Protein AF-A0A3D4CL08-F1 (afdb_monomer)

Foldseek 3Di:
DWKFAQDLVPRDTFIDDDDPVCVVVRVVSPIGPDGDDFDKFWKFAQDPVLRFTAIDIDRPVCVVVRVVVPIGTDGDDPVPDRDPPQPKFWKFAQDPVPRDTFIDIDRPVCVVVRVVVPIGGDGPPPPPVPLVWFWKFAQDPVVRDTAIDTGRPVCVVVRVVVPIGTDGDDPPPDDDPDDDDDDDDDDDDDDDDDDDD

Radius of gyration: 43.44 Å; Cα contacts (8 Å, |Δi|>4): 278; chains: 1; bounding box: 86×38×117 Å

Sequence (197 aa):
MQICHKDPTTQQQSTIVIPTFRWQEHQAHGDTQGACPVKYIKICHKNAIKNTVETIMIPETQWPAHQAHGDYKGTCMSTVPQDIPEKQITICHTDRENGKKSTITINAKDWPAHQAHGDSKGACPRTQPNMQKITICHFDKSTGKYLTMTINATDWPAHQAHGDTKGACTTPDTPNDGNNDTGSAPPTQYRPECWEH

Solvent-accessible surface area (backbone atoms only — not comparable to full-atom values): 12284 Å² total; per-residue (Å²): 79,52,24,19,39,44,40,89,85,79,66,47,73,43,66,46,76,46,64,69,88,52,45,70,64,44,45,75,66,69,30,44,85,36,71,50,86,79,56,68,39,51,25,21,39,69,40,79,90,78,70,43,77,44,65,45,78,43,54,56,87,52,43,68,64,45,44,75,74,70,30,46,87,37,72,54,64,84,82,59,57,94,61,70,74,67,58,64,40,49,24,20,40,55,41,86,91,77,65,50,75,43,66,47,77,44,50,54,87,54,42,68,63,45,45,76,71,69,31,44,84,37,67,46,78,76,74,60,74,70,70,47,66,38,49,24,20,37,72,40,80,91,78,74,42,77,42,64,47,74,44,43,53,84,53,42,69,64,43,46,76,72,70,32,44,86,36,68,57,75,71,80,73,72,93,74,90,71,87,83,90,84,87,82,85,88,83,82,86,89,82,84,84,83,80,89,132

pLDDT: mean 79.99, std 19.24, range [30.8, 96.31]

Structure (mmCIF, N/CA/C/O backbone):
data_AF-A0A3D4CL08-F1
#
_entry.id   AF-A0A3D4CL08-F1
#
loop_
_atom_site.group_PDB
_atom_site.id
_atom_site.type_symbol
_atom_site.label_atom_id
_atom_site.label_alt_id
_atom_site.label_comp_id
_atom_site.label_asym_id
_atom_site.label_entity_id
_atom_site.label_seq_id
_atom_site.pdbx_PDB_ins_code
_atom_site.Cartn_x
_atom_site.Cartn_y
_atom_site.Cartn_z
_atom_site.occupancy
_atom_site.B_iso_or_equiv
_atom_site.auth_seq_id
_atom_site.auth_comp_id
_atom_site.auth_asym_id
_atom_site.auth_atom_id
_atom_site.pdbx_PDB_model_num
ATOM 1 N N . MET A 1 1 ? -32.330 7.305 35.375 1.00 93.38 1 MET A N 1
ATOM 2 C CA . MET A 1 1 ? -30.879 7.478 35.600 1.00 93.38 1 MET A CA 1
ATOM 3 C C . MET A 1 1 ? -30.103 6.505 34.730 1.00 93.38 1 MET A C 1
ATOM 5 O O . MET A 1 1 ? -30.653 5.466 34.383 1.00 93.38 1 MET A O 1
ATOM 9 N N . GLN A 1 2 ? -28.867 6.845 34.366 1.00 96.19 2 GLN A N 1
ATOM 10 C CA . GLN A 1 2 ? -27.954 5.906 33.711 1.00 96.19 2 GLN A CA 1
ATOM 11 C C . GLN A 1 2 ? -27.255 5.038 34.754 1.00 96.19 2 GLN A C 1
ATOM 13 O O . GLN A 1 2 ? -26.873 5.544 35.813 1.00 96.19 2 GLN A O 1
ATOM 18 N N . ILE A 1 3 ? -27.095 3.758 34.437 1.00 95.88 3 ILE A N 1
ATOM 19 C CA . ILE A 1 3 ? -26.345 2.795 35.244 1.00 95.88 3 ILE A CA 1
ATOM 20 C C . ILE A 1 3 ? -25.433 1.953 34.349 1.00 95.88 3 ILE A C 1
ATOM 22 O O . ILE A 1 3 ? -25.728 1.754 33.164 1.00 95.88 3 ILE A O 1
ATOM 26 N N . CYS A 1 4 ? -24.346 1.447 34.925 1.00 94.50 4 CYS A N 1
ATOM 27 C CA . CYS A 1 4 ? -23.546 0.405 34.321 1.00 94.50 4 CYS A CA 1
ATOM 28 C C . CYS A 1 4 ? -24.113 -0.926 34.780 1.00 94.50 4 CYS A C 1
ATOM 30 O O . CYS A 1 4 ? -23.898 -1.347 35.918 1.00 94.50 4 CYS A O 1
ATOM 32 N N . HIS A 1 5 ? -24.878 -1.542 33.892 1.00 93.38 5 HIS A N 1
ATOM 33 C CA . HIS A 1 5 ? -25.517 -2.812 34.145 1.00 93.38 5 HIS A CA 1
ATOM 34 C C . HIS A 1 5 ? -24.557 -3.953 33.848 1.00 93.38 5 HIS A C 1
ATOM 36 O O . HIS A 1 5 ? -23.957 -3.985 32.772 1.00 93.38 5 HIS A O 1
ATOM 42 N N . LYS A 1 6 ? -24.435 -4.893 34.783 1.00 90.88 6 LYS A N 1
ATOM 43 C CA . LYS A 1 6 ? -23.677 -6.125 34.616 1.00 90.88 6 LYS A CA 1
ATOM 44 C C . LYS A 1 6 ? -24.650 -7.282 34.418 1.00 90.88 6 LYS A C 1
ATOM 46 O O . LYS A 1 6 ? -25.361 -7.669 35.341 1.00 90.88 6 LYS A O 1
ATOM 51 N N . ASP A 1 7 ? -24.651 -7.862 33.225 1.00 87.25 7 ASP A N 1
ATOM 52 C CA . ASP A 1 7 ? -25.472 -9.033 32.929 1.00 87.25 7 ASP A CA 1
ATOM 53 C C . ASP A 1 7 ? -25.028 -10.205 33.831 1.00 87.25 7 ASP A C 1
ATOM 55 O O . ASP A 1 7 ? -23.856 -10.601 33.792 1.00 87.25 7 ASP A O 1
ATOM 59 N N . PRO A 1 8 ? -25.923 -10.780 34.655 1.00 85.75 8 PRO A N 1
ATOM 60 C CA . PRO A 1 8 ? -25.554 -11.827 35.605 1.00 85.75 8 PRO A CA 1
ATOM 61 C C . PRO A 1 8 ? -25.123 -13.133 34.920 1.00 85.75 8 PRO A C 1
ATOM 63 O O . PRO A 1 8 ? -24.362 -13.906 35.503 1.00 85.75 8 PRO A O 1
ATOM 66 N N . THR A 1 9 ? -25.555 -13.364 33.680 1.00 87.50 9 THR A N 1
ATOM 67 C CA . THR A 1 9 ? -25.262 -14.570 32.897 1.00 87.50 9 THR A CA 1
ATOM 68 C C . THR A 1 9 ? -23.965 -14.415 32.115 1.00 87.50 9 THR A C 1
ATOM 70 O O . THR A 1 9 ? -23.087 -15.272 32.185 1.00 87.50 9 THR A O 1
ATOM 73 N N . THR A 1 10 ? -23.825 -13.318 31.367 1.00 86.31 10 THR A N 1
ATOM 74 C CA . THR A 1 10 ? -22.679 -13.115 30.462 1.00 86.31 10 THR A CA 1
ATOM 75 C C . THR A 1 10 ? -21.516 -12.379 31.121 1.00 86.31 10 THR A C 1
ATOM 77 O O . THR A 1 10 ? -20.421 -12.338 30.560 1.00 86.31 10 THR A O 1
ATOM 80 N N . GLN A 1 11 ? -21.745 -11.786 32.298 1.00 85.44 11 GLN A N 1
ATOM 81 C CA . GLN A 1 11 ? -20.823 -10.887 33.000 1.00 85.44 11 GLN A CA 1
ATOM 82 C C . GLN A 1 11 ? -20.431 -9.642 32.182 1.00 85.44 11 GLN A C 1
ATOM 84 O O . GLN A 1 11 ? -19.554 -8.885 32.606 1.00 85.44 11 GLN A O 1
ATOM 89 N N . GLN A 1 12 ? -21.073 -9.406 31.031 1.00 85.81 12 GLN A N 1
ATOM 90 C CA . GLN A 1 12 ? -20.831 -8.231 30.206 1.00 85.81 12 GLN A CA 1
ATOM 91 C C . GLN A 1 12 ? -21.449 -6.994 30.843 1.00 85.81 12 GLN A C 1
ATOM 93 O O . GLN A 1 12 ? -22.493 -7.051 31.491 1.00 85.81 12 GLN A O 1
ATOM 98 N N . GLN A 1 13 ? -20.787 -5.863 30.634 1.00 89.19 13 GLN A N 1
ATOM 99 C CA . GLN A 1 13 ? -21.238 -4.573 31.121 1.00 89.19 13 GLN A CA 1
ATOM 100 C C . GLN A 1 13 ? -21.825 -3.748 29.979 1.00 89.19 13 GLN A C 1
ATOM 102 O O . GLN A 1 13 ? -21.237 -3.658 28.901 1.00 89.19 13 GLN A O 1
ATOM 107 N N . SER A 1 14 ? -22.972 -3.123 30.221 1.00 90.44 14 SER A N 1
ATOM 108 C CA . SER A 1 14 ? -23.621 -2.218 29.274 1.00 90.44 14 SER A CA 1
ATOM 109 C C . SER A 1 14 ? -24.220 -1.013 29.990 1.00 90.44 14 SER A C 1
ATOM 111 O O . SER A 1 14 ? -24.727 -1.107 31.106 1.00 90.44 14 SER A O 1
ATOM 113 N N . THR A 1 15 ? -24.150 0.153 29.352 1.00 94.12 15 THR A N 1
ATOM 114 C CA . THR A 1 15 ? -24.802 1.355 29.878 1.00 94.12 15 THR A CA 1
ATOM 115 C C . THR A 1 15 ? -26.278 1.315 29.510 1.00 94.12 15 THR A C 1
ATOM 117 O O . THR A 1 15 ? -26.611 1.355 28.326 1.00 94.12 15 THR A O 1
ATOM 120 N N . ILE A 1 16 ? -27.158 1.299 30.510 1.00 94.00 16 ILE A N 1
ATOM 121 C CA . ILE A 1 16 ? -28.613 1.344 30.310 1.00 94.00 16 ILE A CA 1
ATOM 122 C C . ILE A 1 16 ? -29.236 2.516 31.072 1.00 94.00 16 ILE A C 1
ATOM 124 O O . ILE A 1 16 ? -28.631 3.088 31.981 1.00 94.00 16 ILE A O 1
ATOM 128 N N . VAL A 1 17 ? -30.460 2.888 30.694 1.00 96.31 17 VAL A N 1
ATOM 129 C CA . VAL A 1 17 ? -31.260 3.892 31.403 1.00 96.31 17 VAL A CA 1
ATOM 130 C C . VAL A 1 17 ? -32.392 3.185 32.132 1.00 96.31 17 VAL A C 1
ATOM 132 O O . VAL A 1 17 ? -33.204 2.514 31.503 1.00 96.31 17 VAL A O 1
ATOM 135 N N . ILE A 1 18 ? -32.472 3.379 33.447 1.00 94.50 18 ILE A N 1
ATOM 136 C CA . ILE A 1 18 ? -33.550 2.838 34.282 1.00 94.50 18 ILE A CA 1
ATOM 137 C C . ILE A 1 18 ? -34.332 3.956 34.983 1.00 94.50 18 ILE A C 1
ATOM 139 O O . ILE A 1 18 ? -33.777 5.031 35.256 1.00 94.50 18 ILE A O 1
ATOM 143 N N . PRO A 1 19 ? -35.607 3.733 35.337 1.00 96.25 19 PRO A N 1
ATOM 144 C CA . PRO A 1 19 ? -36.303 4.575 36.304 1.00 96.25 19 PRO A CA 1
ATOM 145 C C . PRO A 1 19 ? -35.580 4.577 37.660 1.00 96.25 19 PRO A C 1
ATOM 147 O O . PRO A 1 19 ? -35.118 3.538 38.121 1.00 96.25 19 PRO A O 1
ATOM 150 N N . THR A 1 20 ? -35.510 5.728 38.333 1.00 94.00 20 THR A N 1
ATOM 151 C CA . THR A 1 20 ? -34.777 5.900 39.608 1.00 94.00 20 THR A CA 1
ATOM 152 C C . THR A 1 20 ? -35.204 4.902 40.690 1.00 94.00 20 THR A C 1
ATOM 154 O O . THR A 1 20 ? -34.353 4.389 41.407 1.00 94.00 20 THR A O 1
ATOM 157 N N . PHE A 1 21 ? -36.497 4.576 40.787 1.00 94.56 21 PHE A N 1
ATOM 158 C CA . PHE A 1 21 ? -37.012 3.653 41.808 1.00 94.56 21 PHE A CA 1
ATOM 159 C C . PHE A 1 21 ? -36.539 2.199 41.627 1.00 94.56 21 PHE A C 1
ATOM 161 O O . PHE A 1 21 ? -36.593 1.425 42.574 1.00 94.56 21 PHE A O 1
ATOM 168 N N . ARG A 1 22 ? -36.046 1.827 40.436 1.00 94.06 22 ARG A N 1
ATOM 169 C CA . ARG A 1 22 ? -35.476 0.498 40.156 1.00 94.06 22 ARG A CA 1
ATOM 170 C C . ARG A 1 22 ? -34.021 0.367 40.614 1.00 94.06 22 ARG A C 1
ATOM 172 O O . ARG A 1 22 ? -33.485 -0.733 40.601 1.00 94.06 22 ARG A O 1
ATOM 179 N N . TRP A 1 23 ? -33.370 1.461 41.024 1.00 93.19 23 TRP A N 1
ATOM 180 C CA . TRP A 1 23 ? -31.950 1.454 41.399 1.00 93.19 23 TRP A CA 1
ATOM 181 C C . TRP A 1 23 ? -31.624 0.405 42.464 1.00 93.19 23 TRP A C 1
ATOM 183 O O . TRP A 1 23 ? -30.624 -0.290 42.343 1.00 93.19 23 TRP A O 1
ATOM 193 N N . GLN A 1 24 ? -32.480 0.255 43.474 1.00 93.00 24 GLN A N 1
ATOM 194 C CA . GLN A 1 24 ? -32.212 -0.642 44.595 1.00 93.00 24 GLN A CA 1
ATOM 195 C C . GLN A 1 24 ? -32.193 -2.124 44.182 1.00 93.00 24 GLN A C 1
ATOM 197 O O . GLN A 1 24 ? -31.396 -2.888 44.719 1.00 93.00 24 GLN A O 1
ATOM 202 N N . GLU A 1 25 ? -33.002 -2.509 43.186 1.00 90.31 25 GLU A N 1
ATOM 203 C CA . GLU A 1 25 ? -32.970 -3.849 42.582 1.00 90.31 25 GLU A CA 1
ATOM 204 C C . GLU A 1 25 ? -31.654 -4.052 41.816 1.00 90.31 25 GLU A C 1
ATOM 206 O O . GLU A 1 25 ? -30.930 -5.012 42.052 1.00 90.31 25 GLU A O 1
ATOM 211 N N . HIS A 1 26 ? -31.289 -3.100 40.957 1.00 90.31 26 HIS A N 1
ATOM 212 C CA . HIS A 1 26 ? -30.078 -3.168 40.133 1.00 90.31 26 HIS A CA 1
ATOM 213 C C . HIS A 1 26 ? -28.777 -3.152 40.958 1.00 90.31 26 HIS A C 1
ATOM 215 O O . HIS A 1 26 ? -27.863 -3.940 40.710 1.00 90.31 26 HIS A O 1
ATOM 221 N N . GLN A 1 27 ? -28.705 -2.312 41.994 1.00 91.31 27 GLN A N 1
ATOM 222 C CA . GLN A 1 27 ? -27.556 -2.229 42.897 1.00 91.31 27 GLN A CA 1
ATOM 223 C C . GLN A 1 27 ? -27.283 -3.566 43.598 1.00 91.31 27 GLN A C 1
ATOM 225 O O . GLN A 1 27 ? -26.124 -3.949 43.766 1.00 91.31 27 GLN A O 1
ATOM 230 N N . ALA A 1 28 ? -28.337 -4.296 43.981 1.00 85.75 28 ALA A N 1
ATOM 231 C CA . ALA A 1 28 ? -28.215 -5.592 44.645 1.00 85.75 28 ALA A CA 1
ATOM 232 C C . ALA A 1 28 ? -27.560 -6.665 43.753 1.00 85.75 28 ALA A C 1
ATOM 234 O O . ALA A 1 28 ? -26.986 -7.623 44.270 1.00 85.75 28 ALA A O 1
ATOM 235 N N . HIS A 1 29 ? -27.594 -6.487 42.429 1.00 81.00 29 HIS A N 1
ATOM 236 C CA . HIS A 1 29 ? -26.987 -7.390 41.448 1.00 81.00 29 HIS A CA 1
ATOM 237 C C . HIS A 1 29 ? -25.609 -6.924 40.946 1.00 81.00 29 HIS A C 1
ATOM 239 O O . HIS A 1 29 ? -25.031 -7.550 40.058 1.00 81.00 29 HIS A O 1
ATOM 245 N N . GLY A 1 30 ? -25.039 -5.883 41.565 1.00 84.94 30 GLY A N 1
ATOM 246 C CA . GLY A 1 30 ? -23.689 -5.403 41.265 1.00 84.94 30 GLY A CA 1
ATOM 247 C C . GLY A 1 30 ? -23.614 -4.331 40.178 1.00 84.94 30 GLY A C 1
ATOM 248 O O . GLY A 1 30 ? -22.518 -4.066 39.679 1.00 84.94 30 GLY A O 1
ATOM 249 N N . ASP A 1 31 ? -24.742 -3.704 39.830 1.00 94.69 31 ASP A N 1
ATOM 250 C CA . ASP A 1 31 ? -24.768 -2.546 38.935 1.00 94.69 31 ASP A CA 1
ATOM 251 C C . ASP A 1 31 ? -24.235 -1.293 39.648 1.00 94.69 31 ASP A C 1
ATOM 253 O O . ASP A 1 31 ? -24.391 -1.122 40.861 1.00 94.69 31 ASP A O 1
ATOM 257 N N . THR A 1 32 ? -23.620 -0.378 38.896 1.00 94.25 32 THR A N 1
ATOM 258 C CA . THR A 1 32 ? -23.108 0.897 39.428 1.00 94.25 32 THR A CA 1
ATOM 259 C C . THR A 1 32 ? -23.843 2.091 38.826 1.00 94.25 32 THR A C 1
ATOM 261 O O . THR A 1 32 ? -24.340 2.032 37.701 1.00 94.25 32 THR A O 1
ATOM 264 N N . GLN A 1 33 ? -23.945 3.197 39.569 1.00 94.44 33 GLN A N 1
ATOM 265 C CA . GLN A 1 33 ? -24.531 4.428 39.030 1.00 94.44 33 GLN A CA 1
ATOM 266 C C . GLN A 1 33 ? -23.598 5.062 37.991 1.00 94.44 33 GLN A C 1
ATOM 268 O O . GLN A 1 33 ? -22.386 5.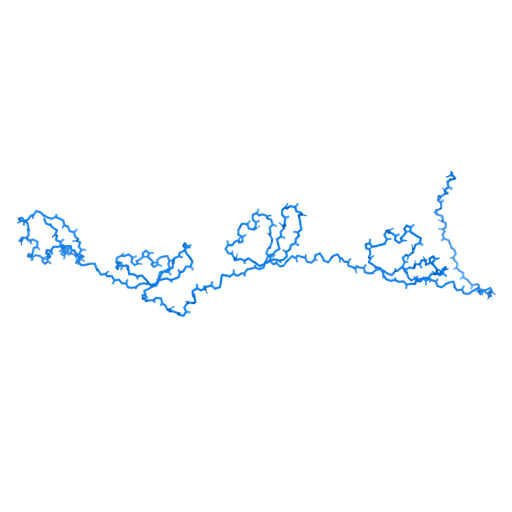120 38.194 1.00 94.44 33 GLN A O 1
ATOM 273 N N . GLY A 1 34 ? -24.175 5.599 36.913 1.00 93.06 34 GLY A N 1
ATOM 274 C CA . GLY A 1 34 ? -23.438 6.238 35.819 1.00 93.06 34 GLY A CA 1
ATOM 275 C C . GLY A 1 34 ? -23.195 5.312 34.626 1.00 93.06 34 GLY A C 1
ATOM 276 O O . GLY A 1 34 ? -23.671 4.189 34.593 1.00 93.06 34 GLY A O 1
ATOM 277 N N . ALA A 1 35 ? -22.496 5.796 33.600 1.00 92.69 35 ALA A N 1
ATOM 278 C CA . ALA A 1 35 ? -22.158 4.982 32.431 1.00 92.69 35 ALA A CA 1
ATOM 279 C C . ALA A 1 35 ? -21.064 3.950 32.753 1.00 92.69 35 ALA A C 1
ATOM 281 O O . ALA A 1 35 ? -20.239 4.166 33.642 1.00 92.69 35 ALA A O 1
ATOM 282 N N . CYS A 1 36 ? -21.016 2.852 31.997 1.00 91.69 36 CYS A N 1
ATOM 283 C CA . CYS A 1 36 ? -19.936 1.884 32.138 1.00 91.69 36 CYS A CA 1
ATOM 284 C C . CYS A 1 36 ? -18.566 2.493 31.815 1.00 91.69 36 CYS A C 1
ATOM 286 O O . CYS A 1 36 ? -18.444 3.236 30.834 1.00 91.69 36 CYS A O 1
ATOM 288 N N . PRO A 1 37 ? -17.517 2.150 32.587 1.00 89.75 37 PRO A N 1
ATOM 289 C CA . PRO A 1 37 ? -16.157 2.553 32.267 1.00 89.75 37 PRO A CA 1
ATOM 290 C C . PRO A 1 37 ? -15.755 2.027 30.887 1.00 89.75 37 PRO A C 1
ATOM 292 O O . PRO A 1 37 ? -15.791 0.825 30.631 1.00 89.75 37 PRO A O 1
ATOM 295 N N . VAL A 1 38 ? -15.339 2.922 29.992 1.00 89.38 38 VAL A N 1
ATOM 296 C CA . VAL A 1 38 ? -14.772 2.520 28.701 1.00 89.38 38 VAL A CA 1
ATOM 297 C C . VAL A 1 38 ? -13.288 2.254 28.899 1.00 89.38 38 VAL A C 1
ATOM 299 O O . VAL A 1 38 ? -12.523 3.160 29.232 1.00 89.38 38 VAL A O 1
ATOM 302 N N . LYS A 1 39 ? -12.863 1.009 28.678 1.00 89.31 39 LYS A N 1
ATOM 303 C CA . LYS A 1 39 ? -11.441 0.674 28.637 1.00 89.31 39 LYS A CA 1
ATOM 304 C C . LYS A 1 39 ? -10.872 1.077 27.283 1.00 89.31 39 LYS A C 1
ATOM 306 O O . LYS A 1 39 ? -11.301 0.568 26.249 1.00 89.31 39 LYS A O 1
ATOM 311 N N . TYR A 1 40 ? -9.899 1.980 27.303 1.00 94.31 40 TYR A N 1
ATOM 312 C CA . TYR A 1 40 ? -9.167 2.381 26.110 1.00 94.31 40 TYR A CA 1
ATOM 313 C C . TYR A 1 40 ? -7.850 1.619 25.998 1.00 94.31 40 TYR A C 1
ATOM 315 O O . TYR A 1 40 ? -7.171 1.377 26.997 1.00 94.31 40 TYR A O 1
ATOM 323 N N . ILE A 1 41 ? -7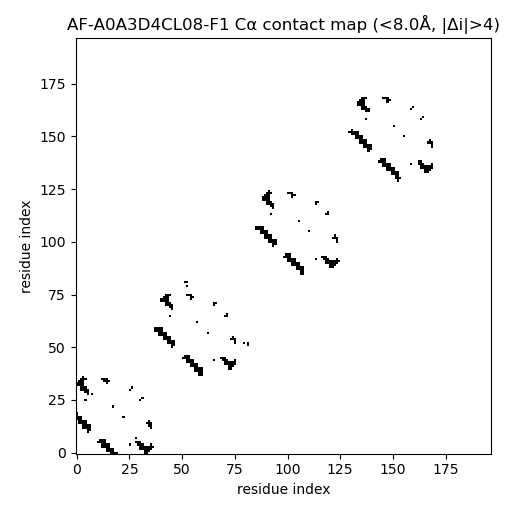.472 1.286 24.769 1.00 95.25 41 ILE A N 1
ATOM 324 C CA . ILE A 1 41 ? -6.177 0.691 24.441 1.00 95.25 41 ILE A CA 1
ATOM 325 C C . ILE A 1 41 ? -5.432 1.580 23.448 1.00 95.25 41 ILE A C 1
ATOM 327 O O . ILE A 1 41 ? -6.046 2.239 22.608 1.00 95.25 41 ILE A O 1
ATOM 331 N N . LYS A 1 42 ? -4.098 1.569 23.534 1.00 96.00 42 LYS A N 1
ATOM 332 C CA . LYS A 1 42 ? -3.237 2.138 22.493 1.00 96.00 42 LYS A CA 1
ATOM 333 C C . LYS A 1 42 ? -3.154 1.159 21.334 1.00 96.00 42 LYS A C 1
ATOM 335 O O . LYS A 1 42 ? -2.903 -0.029 21.556 1.00 96.00 42 LYS A O 1
ATOM 340 N N . ILE A 1 43 ? -3.322 1.670 20.125 1.00 95.06 43 ILE A N 1
ATOM 341 C CA . ILE A 1 43 ? -3.044 0.937 18.895 1.00 95.06 43 ILE A CA 1
ATOM 342 C C . ILE A 1 43 ? -2.155 1.780 17.988 1.00 95.06 43 ILE A C 1
ATOM 344 O O . ILE A 1 43 ? -2.162 3.012 18.064 1.00 95.06 43 ILE A O 1
ATOM 348 N N . CYS A 1 44 ? -1.421 1.111 17.108 1.00 92.56 44 CYS A N 1
ATOM 349 C CA . CYS A 1 44 ? -0.836 1.754 15.954 1.00 92.56 44 CYS A CA 1
ATOM 350 C C . CYS A 1 44 ? -1.776 1.578 14.768 1.00 92.56 44 CYS A C 1
ATOM 352 O O . CYS A 1 44 ? -2.009 0.457 14.306 1.00 92.56 44 CYS A O 1
ATOM 354 N N . HIS A 1 45 ? -2.320 2.702 14.322 1.00 91.88 45 HIS A N 1
ATOM 355 C CA . HIS A 1 45 ? -3.329 2.794 13.287 1.00 91.88 45 HIS A CA 1
ATOM 356 C C . HIS A 1 45 ? -2.707 3.160 11.942 1.00 91.88 45 HIS A C 1
ATOM 358 O O . HIS A 1 45 ? -1.906 4.093 11.861 1.00 91.88 45 HIS A O 1
ATOM 364 N N . LYS A 1 46 ? -3.089 2.443 10.882 1.00 86.62 46 LYS A N 1
ATOM 365 C CA . LYS A 1 46 ? -2.732 2.771 9.497 1.00 86.62 46 LYS A CA 1
ATOM 366 C C . LYS A 1 46 ? -3.799 3.671 8.887 1.00 86.62 46 LYS A C 1
ATOM 368 O O . LYS A 1 46 ? -4.876 3.218 8.503 1.00 86.62 46 LYS A O 1
ATOM 373 N N . ASN A 1 47 ? -3.471 4.946 8.728 1.00 82.25 47 ASN A N 1
ATOM 374 C CA . ASN A 1 47 ? -4.342 5.907 8.076 1.00 82.25 47 ASN A CA 1
ATOM 375 C C . ASN A 1 47 ? -4.208 5.786 6.551 1.00 82.25 47 ASN A C 1
ATOM 377 O O . ASN A 1 47 ? -3.285 6.338 5.953 1.00 82.25 47 ASN A O 1
ATOM 381 N N . ALA A 1 48 ? -5.137 5.072 5.914 1.00 77.19 48 ALA A N 1
ATOM 382 C CA . ALA A 1 48 ? -5.116 4.843 4.467 1.00 77.19 48 ALA A CA 1
ATOM 383 C C . ALA A 1 48 ? -5.297 6.125 3.632 1.00 77.19 48 ALA A C 1
ATOM 385 O O . ALA A 1 48 ? -4.836 6.182 2.497 1.00 77.19 48 ALA A O 1
ATOM 386 N N . ILE A 1 49 ? -5.942 7.158 4.186 1.00 76.50 49 ILE A N 1
ATOM 387 C CA . ILE A 1 49 ? -6.179 8.429 3.484 1.00 76.50 49 ILE A CA 1
ATOM 388 C C . ILE A 1 49 ? -4.889 9.248 3.431 1.00 76.50 49 ILE A C 1
ATOM 390 O O . ILE A 1 49 ? -4.540 9.800 2.392 1.00 76.50 49 ILE A O 1
ATOM 394 N N . LYS A 1 50 ? -4.181 9.329 4.561 1.00 72.25 50 LYS A N 1
ATOM 395 C CA . LYS A 1 50 ? -2.942 10.107 4.689 1.00 72.25 50 LYS A CA 1
ATOM 396 C C . LYS A 1 50 ? -1.685 9.306 4.351 1.00 72.25 50 LYS A C 1
ATOM 398 O O . LYS A 1 50 ? -0.619 9.895 4.242 1.00 72.25 50 LYS A O 1
ATOM 403 N N . ASN A 1 51 ? -1.809 7.987 4.199 1.00 70.69 51 ASN A N 1
ATOM 404 C CA . ASN A 1 51 ? -0.694 7.050 4.064 1.00 70.69 51 ASN A CA 1
ATOM 405 C C . ASN A 1 51 ? 0.311 7.141 5.233 1.00 70.69 51 ASN A C 1
ATOM 407 O O . ASN A 1 51 ? 1.521 7.049 5.045 1.00 70.69 51 ASN A O 1
ATOM 411 N N . THR A 1 52 ? -0.190 7.337 6.455 1.00 76.81 52 THR A N 1
ATOM 412 C CA . THR A 1 52 ? 0.629 7.474 7.671 1.00 76.81 52 THR A CA 1
ATOM 413 C C . THR A 1 52 ? 0.294 6.402 8.696 1.00 76.81 52 THR A C 1
ATOM 415 O O . THR A 1 52 ? -0.810 5.857 8.705 1.00 76.81 52 THR A O 1
ATOM 418 N N . VAL A 1 53 ? 1.226 6.136 9.611 1.00 83.56 53 VAL A N 1
ATOM 419 C CA . VAL A 1 53 ? 0.956 5.369 10.831 1.00 83.56 53 VAL A CA 1
ATOM 420 C C . VAL A 1 53 ? 0.924 6.298 12.035 1.00 83.56 53 VAL A C 1
ATOM 422 O O . VAL A 1 53 ? 1.803 7.142 12.196 1.00 83.56 53 VAL A O 1
ATOM 425 N N . GLU A 1 54 ? -0.094 6.163 12.876 1.00 89.06 54 GLU A N 1
ATOM 426 C CA . GLU A 1 54 ? -0.288 7.019 14.045 1.00 89.06 54 GLU A CA 1
ATOM 427 C C . GLU A 1 54 ? -0.693 6.211 15.276 1.00 89.06 54 GLU A C 1
ATOM 429 O O . GLU A 1 54 ? -1.440 5.237 15.198 1.00 89.06 54 GLU A O 1
ATOM 434 N N . THR A 1 55 ? -0.169 6.602 16.439 1.00 92.94 55 THR A N 1
ATOM 435 C CA . THR A 1 55 ? -0.600 6.004 17.705 1.00 92.94 55 THR A CA 1
ATOM 436 C C . THR A 1 55 ? -1.893 6.671 18.134 1.00 92.94 55 THR A C 1
ATOM 438 O O . THR A 1 55 ? -1.887 7.865 18.429 1.00 92.94 55 THR A O 1
ATOM 441 N N . ILE A 1 56 ? -2.973 5.901 18.224 1.00 93.69 56 ILE A N 1
ATOM 442 C CA . ILE A 1 56 ? -4.278 6.394 18.676 1.00 93.69 56 ILE A CA 1
ATOM 443 C C . ILE A 1 56 ? -4.791 5.585 19.865 1.00 93.69 56 ILE A C 1
ATOM 445 O O . ILE A 1 56 ? -4.316 4.485 20.158 1.00 93.69 56 ILE A O 1
ATOM 449 N N . MET A 1 57 ? -5.771 6.159 20.560 1.00 96.25 57 MET A N 1
ATOM 450 C CA . MET A 1 57 ? -6.524 5.497 21.619 1.00 96.25 57 MET A CA 1
ATOM 451 C C . MET A 1 57 ? -7.901 5.128 21.087 1.00 96.25 57 MET A C 1
ATOM 453 O O . MET A 1 57 ? -8.625 6.001 20.613 1.00 96.25 57 MET A O 1
ATOM 457 N N . ILE A 1 58 ? -8.273 3.858 21.212 1.00 95.50 58 ILE A N 1
ATOM 458 C CA . ILE A 1 58 ? -9.610 3.375 20.852 1.00 95.50 58 ILE A CA 1
ATOM 459 C C . ILE A 1 58 ? -10.252 2.662 22.043 1.00 95.50 58 ILE A C 1
ATOM 461 O O . ILE A 1 58 ? -9.527 2.092 22.868 1.00 95.50 58 ILE A O 1
ATOM 465 N N . PRO A 1 59 ? -11.591 2.648 22.152 1.00 94.50 59 PRO A N 1
ATOM 466 C CA . PRO A 1 59 ? -12.284 1.689 23.000 1.00 94.50 59 PRO A CA 1
ATOM 467 C C . PRO A 1 59 ? -11.841 0.264 22.648 1.00 94.50 59 PRO A C 1
ATOM 469 O O . PRO A 1 59 ? -11.795 -0.102 21.475 1.00 94.50 59 PRO A O 1
ATOM 472 N N . GLU A 1 60 ? -11.541 -0.567 23.646 1.00 92.12 60 GLU A N 1
ATOM 473 C CA . GLU A 1 60 ? -11.087 -1.949 23.421 1.00 92.12 60 GLU A CA 1
ATOM 474 C C . GLU A 1 60 ? -12.104 -2.772 22.613 1.00 92.12 60 GLU A C 1
ATOM 476 O O . GLU A 1 60 ? -11.723 -3.646 21.839 1.00 92.12 60 GLU A O 1
ATOM 481 N N . THR A 1 61 ? -13.390 -2.433 22.715 1.00 89.19 61 THR A N 1
ATOM 482 C CA . THR A 1 61 ? -14.478 -3.030 21.928 1.00 89.19 61 THR A CA 1
ATOM 483 C C . THR A 1 61 ? -14.349 -2.796 20.420 1.00 89.19 61 THR A C 1
ATOM 485 O O . THR A 1 61 ? -14.877 -3.582 19.642 1.00 89.19 61 THR A O 1
ATOM 488 N N . GLN A 1 62 ? -13.627 -1.758 19.987 1.00 94.12 62 GLN A N 1
ATOM 489 C CA . GLN A 1 62 ? -13.384 -1.460 18.571 1.00 94.12 62 GLN A CA 1
ATOM 490 C C . GLN A 1 62 ? -12.156 -2.193 18.010 1.00 94.12 62 GLN A C 1
ATOM 492 O O . GLN A 1 62 ? -11.949 -2.203 16.796 1.00 94.12 62 GLN A O 1
ATOM 497 N N . TRP A 1 63 ? -11.353 -2.845 18.862 1.00 93.62 63 TRP A N 1
ATOM 498 C CA . TRP A 1 63 ? -10.135 -3.543 18.443 1.00 93.62 63 TRP A CA 1
ATOM 499 C C . TRP A 1 63 ? -10.342 -4.538 17.288 1.00 93.62 63 TRP A C 1
ATOM 501 O O . TRP A 1 63 ? -9.546 -4.487 16.353 1.00 93.62 63 TRP A O 1
ATOM 511 N N . PRO A 1 64 ? -11.376 -5.405 17.274 1.00 93.06 64 PRO A N 1
ATOM 512 C CA . PRO A 1 64 ? -11.531 -6.386 16.198 1.00 93.06 64 PRO A CA 1
ATOM 513 C C . PRO A 1 64 ? -11.659 -5.754 14.804 1.00 93.06 64 PRO A C 1
ATOM 515 O O . PRO A 1 64 ? -11.093 -6.271 13.844 1.00 93.06 64 PRO A O 1
ATOM 518 N N . ALA A 1 65 ? -12.347 -4.612 14.692 1.00 92.62 65 ALA A N 1
ATOM 519 C CA . ALA A 1 65 ? -12.484 -3.888 13.428 1.00 92.62 65 ALA A CA 1
ATOM 520 C C . ALA A 1 65 ? -11.148 -3.274 12.982 1.00 92.62 65 ALA A C 1
ATOM 522 O O . ALA A 1 65 ? -10.732 -3.446 11.838 1.00 92.62 65 ALA A O 1
ATOM 523 N N . HIS A 1 66 ? -10.436 -2.622 13.903 1.00 91.88 66 HIS A N 1
ATOM 524 C CA . HIS A 1 66 ? -9.109 -2.064 13.634 1.00 91.88 66 HIS A CA 1
ATOM 525 C C . HIS A 1 66 ? -8.092 -3.152 13.243 1.00 91.88 66 HIS A C 1
ATOM 527 O O . HIS A 1 66 ? -7.344 -2.999 12.277 1.00 91.88 66 HIS A O 1
ATOM 533 N N . GLN A 1 67 ? -8.116 -4.298 13.928 1.00 90.69 67 GLN A N 1
ATOM 534 C CA . GLN A 1 67 ? -7.287 -5.457 13.601 1.00 90.69 67 GLN A CA 1
ATOM 535 C C . GLN A 1 67 ? -7.555 -5.977 12.183 1.00 90.69 67 GLN A C 1
ATOM 537 O O . GLN A 1 67 ? -6.609 -6.277 11.456 1.00 90.69 67 GLN A O 1
ATOM 542 N N . ALA A 1 68 ? -8.824 -6.063 11.773 1.00 85.44 68 ALA A N 1
ATOM 543 C CA . ALA A 1 68 ? -9.203 -6.503 10.430 1.00 85.44 68 ALA A CA 1
ATOM 544 C C . ALA A 1 68 ? -8.686 -5.561 9.327 1.00 85.44 68 ALA A C 1
ATOM 546 O O . ALA A 1 68 ? -8.439 -6.002 8.207 1.00 85.44 68 ALA A O 1
ATOM 547 N N . HIS A 1 69 ? -8.467 -4.283 9.650 1.00 80.00 69 HIS A N 1
ATOM 548 C CA . HIS A 1 69 ? -7.870 -3.290 8.751 1.00 80.00 69 HIS A CA 1
ATOM 549 C C . HIS A 1 69 ? -6.335 -3.214 8.848 1.00 80.00 69 HIS A C 1
ATOM 551 O O . HIS A 1 69 ? -5.703 -2.395 8.180 1.00 80.00 69 HIS A O 1
ATOM 557 N N . GLY A 1 70 ? -5.710 -4.108 9.621 1.00 79.56 70 GLY A N 1
ATOM 558 C CA . GLY A 1 70 ? -4.258 -4.257 9.681 1.00 79.56 70 GLY A CA 1
ATOM 559 C C . GLY A 1 70 ? -3.553 -3.352 10.693 1.00 79.56 70 GLY A C 1
ATOM 560 O O . GLY A 1 70 ? -2.335 -3.164 10.561 1.00 79.56 70 GLY A O 1
ATOM 561 N N . ASP A 1 71 ? -4.283 -2.825 11.678 1.00 91.44 71 ASP A N 1
ATOM 562 C CA . ASP A 1 71 ? -3.728 -2.137 12.849 1.00 91.44 71 ASP A CA 1
ATOM 563 C C . ASP A 1 71 ? -3.123 -3.147 13.842 1.00 91.44 71 ASP A C 1
ATOM 565 O O . ASP A 1 71 ? -3.443 -4.339 13.821 1.00 91.44 71 ASP A O 1
ATOM 569 N N . TYR A 1 72 ? -2.249 -2.687 14.741 1.00 90.75 72 TYR A N 1
ATOM 570 C CA . TYR A 1 72 ? -1.652 -3.530 15.786 1.00 90.75 72 TYR A CA 1
ATOM 571 C C . TYR A 1 72 ? -1.810 -2.929 17.185 1.00 90.75 72 TYR A C 1
ATOM 573 O O . TYR A 1 72 ? -1.842 -1.711 17.351 1.00 90.75 72 TYR A O 1
ATOM 581 N N . LYS A 1 73 ? -1.903 -3.786 18.213 1.00 92.38 73 LYS A N 1
ATOM 582 C CA . LYS A 1 73 ? -1.955 -3.341 19.616 1.00 92.38 73 LYS A CA 1
ATOM 583 C C . LYS A 1 73 ? -0.617 -2.735 20.041 1.00 92.38 73 LYS A C 1
ATOM 585 O O . LYS A 1 73 ? 0.433 -3.307 19.763 1.00 92.38 73 LYS A O 1
ATOM 590 N N . GLY A 1 74 ? -0.672 -1.640 20.794 1.00 91.00 74 GLY A N 1
ATOM 591 C CA . GLY A 1 74 ? 0.500 -0.928 21.304 1.00 91.00 74 GLY A CA 1
ATOM 592 C C . GLY A 1 74 ? 0.733 0.412 20.613 1.00 91.00 74 GLY A C 1
ATOM 593 O O . GLY A 1 74 ? -0.074 0.872 19.817 1.00 91.00 74 GLY A O 1
ATOM 594 N N . THR A 1 75 ? 1.828 1.078 20.963 1.00 90.44 75 THR A N 1
ATOM 595 C CA . THR A 1 75 ? 2.257 2.315 20.300 1.00 90.44 75 THR A CA 1
ATOM 596 C C . THR A 1 75 ? 2.883 2.004 18.949 1.00 90.44 75 THR A C 1
ATOM 598 O O . THR A 1 75 ? 3.507 0.955 18.787 1.00 90.44 75 THR A O 1
ATOM 601 N N . CYS A 1 76 ? 2.799 2.936 18.003 1.00 87.06 76 CYS A N 1
ATOM 602 C CA . CYS A 1 76 ? 3.628 2.849 16.813 1.00 87.06 76 CYS A CA 1
ATOM 603 C C . CYS A 1 76 ? 5.104 2.870 17.209 1.00 87.06 76 CYS A C 1
ATOM 605 O O . CYS A 1 76 ? 5.530 3.714 17.998 1.00 87.06 76 CYS A O 1
ATOM 607 N N . MET A 1 77 ? 5.890 1.948 16.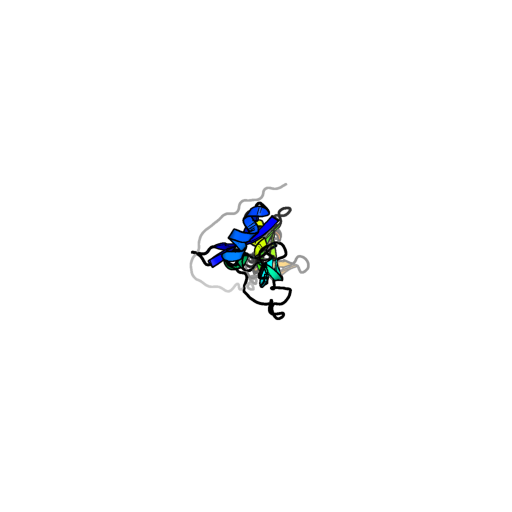659 1.00 80.50 77 MET A N 1
ATOM 608 C CA . MET A 1 77 ? 7.343 2.034 16.7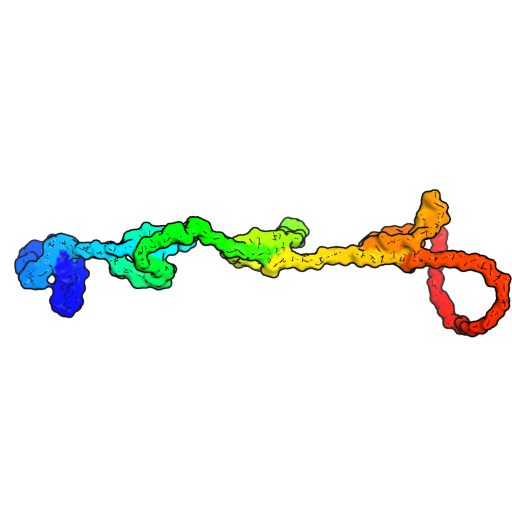54 1.00 80.50 77 MET A CA 1
ATOM 609 C C . MET A 1 77 ? 7.790 3.257 15.939 1.00 80.50 77 MET A C 1
ATOM 611 O O . MET A 1 77 ? 7.582 3.286 14.727 1.00 80.50 77 MET A O 1
ATOM 615 N N . SER A 1 78 ? 8.415 4.258 16.570 1.00 60.91 78 SER A N 1
ATOM 616 C CA . SER A 1 78 ? 8.978 5.442 15.882 1.00 60.91 78 SER A CA 1
ATOM 617 C C . SER A 1 78 ? 10.081 5.115 14.863 1.00 60.91 78 SER A C 1
ATOM 619 O O . SER A 1 78 ? 10.604 6.015 14.218 1.00 60.91 78 SER A O 1
ATOM 621 N N . THR A 1 79 ? 10.442 3.841 14.700 1.00 53.47 79 THR A N 1
ATOM 622 C CA . THR A 1 79 ? 11.333 3.349 13.643 1.00 53.47 79 THR A CA 1
ATOM 623 C C . THR A 1 79 ? 10.612 2.972 12.352 1.00 53.47 79 THR A C 1
ATOM 625 O O . THR A 1 79 ? 11.274 2.537 11.414 1.00 53.47 79 THR A O 1
ATOM 628 N N . VAL A 1 80 ? 9.291 3.156 12.252 1.00 47.03 80 VAL A N 1
ATOM 629 C CA . VAL A 1 80 ? 8.648 3.255 10.937 1.00 47.03 80 VAL A CA 1
ATOM 630 C C . VAL A 1 80 ? 8.904 4.683 10.457 1.00 47.03 80 VAL A C 1
ATOM 632 O O . VAL A 1 80 ? 8.359 5.609 11.063 1.00 47.03 80 VAL A O 1
ATOM 635 N N . PRO A 1 81 ? 9.762 4.904 9.445 1.00 44.94 81 PRO A N 1
ATOM 636 C CA . PRO A 1 81 ? 9.996 6.247 8.950 1.00 44.94 81 PRO A CA 1
ATOM 637 C C . PRO A 1 81 ? 8.651 6.837 8.522 1.00 44.94 81 PRO A C 1
ATOM 639 O O . PRO A 1 81 ? 7.821 6.151 7.925 1.00 44.94 81 PRO A O 1
ATOM 642 N N . GLN A 1 82 ? 8.439 8.114 8.836 1.00 49.78 82 GLN A N 1
ATOM 643 C CA . GLN A 1 82 ? 7.287 8.885 8.363 1.00 49.78 82 GLN A CA 1
ATOM 644 C C . GLN A 1 82 ? 7.196 8.989 6.831 1.00 49.78 82 GLN A C 1
ATOM 646 O O . GLN A 1 82 ? 6.190 9.472 6.330 1.00 49.78 82 GLN A O 1
ATOM 651 N N . ASP A 1 83 ? 8.190 8.471 6.115 1.00 48.16 83 ASP A N 1
ATOM 652 C CA . ASP A 1 83 ? 8.107 8.045 4.729 1.00 48.16 83 ASP A CA 1
ATOM 653 C C . ASP A 1 83 ? 8.230 6.519 4.702 1.00 48.16 83 ASP A C 1
ATOM 655 O O . ASP A 1 83 ? 9.338 5.983 4.764 1.00 48.16 83 ASP A O 1
ATOM 659 N N . ILE A 1 84 ? 7.130 5.776 4.551 1.00 51.94 84 ILE A N 1
ATOM 660 C CA . ILE A 1 84 ? 7.285 4.512 3.823 1.00 51.94 84 ILE A CA 1
ATOM 661 C C . ILE A 1 84 ? 7.734 4.983 2.440 1.00 51.94 84 ILE A C 1
ATOM 663 O O . ILE A 1 84 ? 6.924 5.660 1.805 1.00 51.94 84 ILE A O 1
ATOM 667 N N . PRO A 1 85 ? 8.977 4.721 1.983 1.00 50.62 85 PRO A N 1
ATOM 668 C CA . PRO A 1 85 ? 9.367 5.108 0.638 1.00 50.62 85 PRO A CA 1
ATOM 669 C C . PRO A 1 85 ? 8.318 4.504 -0.283 1.00 50.62 85 PRO A C 1
ATOM 671 O O . PRO A 1 85 ? 8.18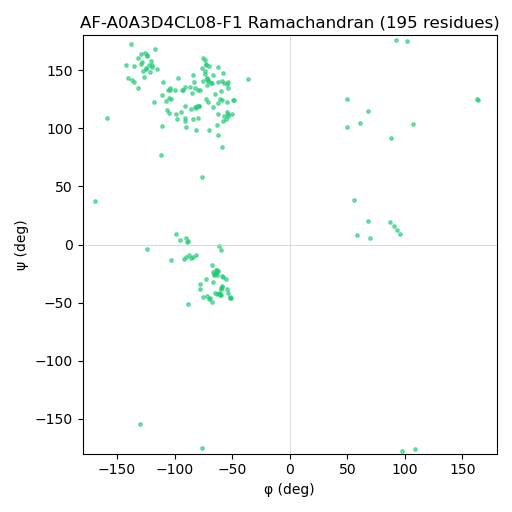1 3.276 -0.343 1.00 50.62 85 PRO A O 1
ATOM 674 N N . GLU A 1 86 ? 7.488 5.361 -0.887 1.00 66.12 86 GLU A N 1
ATOM 675 C CA . GLU A 1 86 ? 6.418 4.890 -1.748 1.00 66.12 86 GLU A CA 1
ATOM 676 C C . GLU A 1 86 ? 7.097 4.004 -2.774 1.00 66.12 86 GLU A C 1
ATOM 678 O O . GLU A 1 86 ? 8.079 4.417 -3.393 1.00 66.12 86 GLU A O 1
ATOM 683 N N . LYS A 1 87 ? 6.671 2.738 -2.864 1.00 81.06 87 LYS A N 1
ATOM 684 C CA . LYS A 1 87 ? 7.323 1.786 -3.757 1.00 81.06 87 LYS A CA 1
ATOM 685 C C . LYS A 1 87 ? 7.297 2.404 -5.143 1.00 81.06 87 LYS A C 1
ATOM 687 O O . LYS A 1 87 ? 6.234 2.489 -5.745 1.00 81.06 87 LYS A O 1
ATOM 692 N N . GLN A 1 88 ? 8.441 2.852 -5.628 1.00 88.38 88 GLN A N 1
ATOM 693 C CA . GLN A 1 88 ? 8.529 3.443 -6.943 1.00 88.38 88 GLN A CA 1
ATOM 694 C C . GLN A 1 88 ? 8.689 2.338 -7.978 1.00 88.38 88 GLN A C 1
ATOM 696 O O . GLN A 1 88 ? 9.292 1.291 -7.722 1.00 88.38 88 GLN A O 1
ATOM 701 N N . ILE A 1 89 ? 8.110 2.558 -9.149 1.00 92.62 89 ILE A N 1
ATOM 702 C CA . ILE A 1 89 ? 8.281 1.689 -10.303 1.00 92.62 89 ILE A CA 1
ATOM 703 C C . ILE A 1 89 ? 8.733 2.525 -11.490 1.00 92.62 89 ILE A C 1
ATOM 705 O O . ILE A 1 89 ? 8.306 3.663 -11.677 1.00 92.62 89 ILE A O 1
ATOM 709 N N . THR A 1 90 ? 9.595 1.939 -12.308 1.00 95.88 90 THR A N 1
ATOM 710 C CA . THR A 1 90 ? 9.940 2.497 -13.612 1.00 95.88 90 THR A CA 1
ATOM 711 C C . THR A 1 90 ? 8.875 2.094 -14.622 1.00 95.88 90 THR A C 1
ATOM 713 O O . THR A 1 90 ? 8.483 0.923 -14.674 1.00 95.88 90 THR A O 1
ATOM 716 N N . ILE A 1 91 ? 8.431 3.050 -15.430 1.00 95.88 91 ILE A N 1
ATOM 717 C CA . ILE A 1 91 ? 7.487 2.831 -16.527 1.00 95.88 91 ILE A CA 1
ATOM 718 C C . ILE A 1 91 ? 7.987 3.488 -17.814 1.00 95.88 91 ILE A C 1
ATOM 720 O O . ILE A 1 91 ? 8.814 4.405 -17.791 1.00 95.88 91 ILE A O 1
ATOM 724 N N . CYS A 1 92 ? 7.449 3.024 -18.936 1.00 94.88 92 CYS A N 1
ATOM 725 C CA . CYS A 1 92 ? 7.535 3.696 -20.212 1.00 94.88 92 CYS A CA 1
ATOM 726 C C . CYS A 1 92 ? 6.252 4.483 -20.430 1.00 94.88 92 CYS A C 1
ATOM 728 O O . CYS A 1 92 ? 5.195 3.890 -20.668 1.00 94.88 92 CYS A O 1
ATOM 730 N N . HIS A 1 93 ? 6.376 5.800 -20.332 1.00 94.31 93 HIS A N 1
ATOM 731 C CA . HIS A 1 93 ? 5.291 6.748 -20.477 1.00 94.31 93 HIS A CA 1
ATOM 732 C C . HIS A 1 93 ? 5.159 7.209 -21.927 1.00 94.31 93 HIS A C 1
ATOM 734 O O . HIS A 1 93 ? 6.173 7.510 -22.557 1.00 94.31 93 HIS A O 1
ATOM 740 N N . THR A 1 94 ? 3.935 7.274 -22.450 1.00 89.75 94 THR A N 1
ATOM 741 C CA . THR A 1 94 ? 3.643 7.863 -23.764 1.00 89.75 94 THR A CA 1
ATOM 742 C C . THR A 1 94 ? 2.959 9.214 -23.582 1.00 89.75 94 THR A C 1
ATOM 744 O O . THR A 1 94 ? 1.840 9.291 -23.079 1.00 89.75 94 THR A O 1
ATOM 747 N N . ASP A 1 95 ? 3.623 10.280 -24.019 1.00 84.50 95 ASP A N 1
ATOM 748 C CA . ASP A 1 95 ? 3.070 11.633 -24.007 1.00 84.50 95 ASP A CA 1
ATOM 749 C C . ASP A 1 95 ? 1.868 11.723 -24.964 1.00 84.50 95 ASP A C 1
ATOM 751 O O . ASP A 1 95 ? 1.940 11.303 -26.121 1.00 84.50 95 ASP A O 1
ATOM 755 N N . ARG A 1 96 ? 0.740 12.254 -24.480 1.00 82.56 96 ARG A N 1
ATOM 756 C CA . ARG A 1 96 ? -0.516 12.310 -25.241 1.00 82.56 96 ARG A CA 1
ATOM 757 C C . ARG A 1 96 ? -0.496 13.350 -26.363 1.00 82.56 96 ARG A C 1
ATOM 759 O O . ARG A 1 96 ? -1.208 13.175 -27.348 1.00 82.56 96 ARG A O 1
ATOM 766 N N . GLU A 1 97 ? 0.262 14.429 -26.213 1.00 83.62 97 GLU A N 1
ATOM 767 C CA . GLU A 1 97 ? 0.290 15.529 -27.178 1.00 83.62 97 GLU A CA 1
ATOM 768 C C . GLU A 1 97 ? 1.139 15.178 -28.398 1.00 83.62 97 GLU A C 1
ATOM 770 O O . GLU A 1 97 ? 0.783 15.520 -29.524 1.00 83.62 97 GLU A O 1
ATOM 775 N N . ASN A 1 98 ? 2.256 14.478 -28.184 1.00 79.50 98 ASN A N 1
ATOM 776 C CA . ASN A 1 98 ? 3.250 14.226 -29.232 1.00 79.50 98 ASN A CA 1
ATOM 777 C C . ASN A 1 98 ? 3.568 12.735 -29.465 1.00 79.50 98 ASN A C 1
ATOM 779 O O . ASN A 1 98 ? 4.338 12.409 -30.369 1.00 79.50 98 ASN A O 1
ATOM 783 N N . GLY A 1 99 ? 2.997 11.817 -28.679 1.00 82.88 99 GLY A N 1
ATOM 784 C CA . GLY A 1 99 ? 3.204 10.370 -28.809 1.00 82.88 99 GLY A CA 1
ATOM 785 C C . GLY A 1 99 ? 4.606 9.890 -28.419 1.00 82.88 99 GLY A C 1
ATOM 786 O O . GLY A 1 99 ? 4.935 8.714 -28.610 1.00 82.88 99 GLY A O 1
ATOM 787 N N . LYS A 1 100 ? 5.465 10.774 -27.898 1.00 83.75 100 LYS A N 1
ATOM 788 C CA . LYS A 1 100 ? 6.846 10.447 -27.547 1.00 83.75 100 LYS A CA 1
ATOM 789 C C . LYS A 1 100 ? 6.877 9.572 -26.304 1.00 83.75 100 LYS A C 1
ATOM 791 O O . LYS A 1 100 ? 6.204 9.834 -25.311 1.00 83.75 100 LYS A O 1
ATOM 796 N N . LYS A 1 101 ? 7.733 8.554 -26.351 1.00 88.12 101 LYS A N 1
ATOM 797 C CA . LYS A 1 101 ? 7.961 7.646 -25.231 1.00 88.12 101 LYS A CA 1
ATOM 798 C C . LYS A 1 101 ? 9.120 8.114 -24.355 1.00 88.12 101 LYS A C 1
ATOM 800 O O . LYS A 1 101 ? 10.189 8.443 -24.874 1.00 88.12 101 LYS A O 1
ATOM 805 N N . SER A 1 102 ? 8.931 8.121 -23.039 1.00 90.81 102 SER A N 1
ATOM 806 C CA . SER A 1 102 ? 9.957 8.471 -22.054 1.00 90.81 102 SER A CA 1
ATOM 807 C C . SER A 1 102 ? 9.971 7.492 -20.878 1.00 90.81 102 SER A C 1
ATOM 809 O O . SER A 1 102 ? 8.938 7.027 -20.403 1.00 90.81 102 SER A O 1
ATOM 811 N N . THR A 1 103 ? 11.173 7.145 -20.416 1.00 94.44 103 THR A N 1
ATOM 812 C CA . THR A 1 103 ? 11.338 6.337 -19.204 1.00 94.44 103 THR A CA 1
ATOM 813 C C . THR A 1 103 ? 11.242 7.253 -17.995 1.00 94.44 103 THR A C 1
ATOM 815 O O . THR A 1 103 ? 12.086 8.137 -17.841 1.00 94.44 103 THR A O 1
ATOM 818 N N . ILE A 1 104 ? 10.251 7.025 -17.136 1.00 93.19 104 ILE A N 1
ATOM 819 C CA . ILE A 1 104 ? 10.044 7.796 -15.904 1.00 93.19 104 ILE A CA 1
ATOM 820 C C . ILE A 1 104 ? 9.884 6.866 -14.699 1.00 93.19 104 ILE A C 1
ATOM 822 O O . ILE A 1 104 ? 9.638 5.665 -14.844 1.00 93.19 104 ILE A O 1
ATOM 826 N N . THR A 1 105 ? 10.014 7.434 -13.503 1.00 94.94 105 THR A N 1
ATOM 827 C CA . THR A 1 105 ? 9.752 6.754 -12.233 1.00 94.94 105 THR A CA 1
ATOM 828 C C . THR A 1 105 ? 8.499 7.352 -11.607 1.00 94.94 105 THR A C 1
ATOM 830 O O . THR A 1 105 ? 8.406 8.569 -11.471 1.00 94.94 105 THR A O 1
ATOM 833 N N . ILE A 1 106 ? 7.549 6.498 -11.229 1.00 90.50 106 ILE A N 1
ATOM 834 C CA . ILE A 1 106 ? 6.284 6.889 -10.592 1.00 90.50 106 ILE A CA 1
ATOM 835 C C . ILE A 1 106 ? 6.094 6.127 -9.284 1.00 90.50 106 ILE A C 1
ATOM 837 O O . ILE A 1 106 ? 6.731 5.090 -9.068 1.00 90.50 106 ILE A O 1
ATOM 841 N N . ASN A 1 107 ? 5.171 6.573 -8.435 1.00 89.94 107 ASN A N 1
ATOM 842 C CA . ASN A 1 107 ? 4.753 5.761 -7.298 1.00 89.94 107 ASN A CA 1
ATOM 843 C C . ASN A 1 107 ? 3.920 4.574 -7.798 1.00 89.94 107 ASN A C 1
ATOM 845 O O . ASN A 1 107 ? 3.093 4.706 -8.698 1.00 89.94 107 ASN A O 1
ATOM 849 N N . ALA A 1 108 ? 4.088 3.394 -7.198 1.00 86.62 108 ALA A N 1
ATOM 850 C CA . ALA A 1 108 ? 3.375 2.181 -7.611 1.00 86.62 108 ALA A CA 1
ATOM 851 C C . ALA A 1 108 ? 1.850 2.328 -7.526 1.00 86.62 108 ALA A C 1
ATOM 853 O O . ALA A 1 108 ? 1.140 1.664 -8.280 1.00 86.62 108 ALA A O 1
ATOM 854 N N . LYS A 1 109 ? 1.353 3.196 -6.634 1.00 84.38 109 LYS A N 1
ATOM 855 C CA . LYS A 1 109 ? -0.075 3.515 -6.504 1.00 84.38 109 LYS A CA 1
ATOM 856 C C . LYS A 1 109 ? -0.641 4.236 -7.734 1.00 84.38 109 LYS A C 1
ATOM 858 O O . LYS A 1 109 ? -1.822 4.080 -8.016 1.00 84.38 109 LYS A O 1
ATOM 863 N N . ASP A 1 110 ? 0.199 4.949 -8.487 1.00 89.50 110 ASP A N 1
ATOM 864 C CA . ASP A 1 110 ? -0.203 5.720 -9.669 1.00 89.50 110 ASP A CA 1
ATOM 865 C C . ASP A 1 110 ? -0.269 4.837 -10.936 1.00 89.50 110 ASP A C 1
ATOM 867 O O . ASP A 1 110 ? -0.825 5.237 -11.959 1.00 89.50 110 ASP A O 1
ATOM 871 N N . TRP A 1 111 ? 0.237 3.593 -10.873 1.00 93.00 111 TRP A N 1
ATOM 872 C CA . TRP A 1 111 ? 0.256 2.653 -12.003 1.00 93.00 111 TRP A CA 1
ATOM 873 C C . TRP A 1 111 ? -1.100 2.458 -12.703 1.00 93.00 111 TRP A C 1
ATOM 875 O O . TRP A 1 111 ? -1.108 2.486 -13.933 1.00 93.00 111 TRP A O 1
ATOM 885 N N . PRO A 1 112 ? -2.240 2.264 -12.008 1.00 91.75 112 PRO A N 1
ATOM 886 C CA . PRO A 1 112 ? -3.513 2.020 -12.687 1.00 91.75 112 PRO A CA 1
ATOM 887 C C . PRO A 1 112 ? -3.928 3.157 -13.632 1.00 91.75 112 PRO A C 1
ATOM 889 O O . PRO A 1 112 ? -4.461 2.886 -14.706 1.00 91.75 112 PRO A O 1
ATOM 892 N N . ALA A 1 113 ? -3.642 4.414 -13.271 1.00 90.00 113 ALA A N 1
ATOM 893 C CA . ALA A 1 113 ? -3.942 5.572 -14.112 1.00 90.00 113 ALA A CA 1
ATOM 894 C C . ALA A 1 113 ? -3.040 5.611 -15.355 1.00 90.00 113 ALA A C 1
ATOM 896 O O . ALA A 1 113 ? -3.524 5.742 -16.477 1.00 90.00 113 ALA A O 1
ATOM 897 N N . HIS A 1 114 ? -1.735 5.408 -15.164 1.00 91.25 114 HIS A N 1
ATOM 898 C CA . HIS A 1 114 ? -0.769 5.322 -16.260 1.00 91.25 114 HIS A CA 1
ATOM 899 C C . HIS A 1 114 ? -1.081 4.160 -17.221 1.00 91.25 114 HIS A C 1
ATOM 901 O O . HIS A 1 114 ? -1.071 4.329 -18.440 1.00 91.25 114 HIS A O 1
ATOM 907 N N . GLN A 1 115 ? -1.448 2.991 -16.689 1.00 92.12 115 GLN A N 1
ATOM 908 C CA . GLN A 1 115 ? -1.843 1.827 -17.484 1.00 92.12 115 GLN A CA 1
ATOM 909 C C . GLN A 1 115 ? -3.072 2.109 -18.357 1.00 92.12 115 GLN A C 1
ATOM 911 O O . GLN A 1 115 ? -3.093 1.723 -19.524 1.00 92.12 115 GLN A O 1
ATOM 916 N N . ALA A 1 116 ? -4.086 2.789 -17.813 1.00 85.69 116 ALA A N 1
ATOM 917 C CA . ALA A 1 116 ? -5.288 3.158 -18.559 1.00 85.69 116 ALA A CA 1
ATOM 918 C C . ALA A 1 116 ? -4.992 4.125 -19.721 1.00 85.69 116 ALA A C 1
ATOM 920 O O . ALA A 1 116 ? -5.731 4.150 -20.703 1.00 85.69 116 ALA A O 1
ATOM 921 N N . HIS A 1 117 ? -3.899 4.887 -19.632 1.00 81.31 117 HIS A N 1
ATOM 922 C CA . HIS A 1 117 ? -3.426 5.791 -20.683 1.00 81.31 117 HIS A CA 1
ATOM 923 C C . HIS A 1 117 ? -2.471 5.128 -21.693 1.00 81.31 117 HIS A C 1
ATOM 925 O O . HIS A 1 117 ? -2.016 5.792 -22.622 1.00 81.31 117 HIS A O 1
ATOM 931 N N . GLY A 1 118 ? -2.205 3.822 -21.564 1.00 85.00 118 GLY A N 1
ATOM 932 C CA . GLY A 1 118 ? -1.380 3.065 -22.511 1.00 85.00 118 GLY A CA 1
ATOM 933 C C . GLY A 1 118 ? 0.105 2.973 -22.151 1.00 85.00 118 GLY A C 1
ATOM 934 O O . GLY A 1 118 ? 0.905 2.540 -22.986 1.00 85.00 118 GLY A O 1
ATOM 935 N N . ASP A 1 119 ? 0.488 3.334 -20.925 1.00 94.44 119 ASP A N 1
ATOM 936 C CA . ASP A 1 119 ? 1.860 3.169 -20.442 1.00 94.44 119 ASP A CA 1
ATOM 937 C C . ASP A 1 119 ? 2.184 1.693 -20.153 1.00 94.44 119 ASP A C 1
ATOM 939 O O . ASP A 1 119 ? 1.306 0.853 -19.931 1.00 94.44 119 ASP A O 1
ATOM 943 N N . SER A 1 120 ? 3.475 1.355 -20.132 1.00 93.88 120 SER A N 1
ATOM 944 C CA . SER A 1 120 ? 3.952 -0.014 -19.867 1.00 93.88 120 SER A CA 1
ATOM 945 C C . SER A 1 120 ? 4.944 -0.060 -18.707 1.00 93.88 120 SER A C 1
ATOM 947 O O . SER A 1 120 ? 5.651 0.910 -18.445 1.00 93.88 120 SER A O 1
ATOM 949 N N . LYS A 1 121 ? 4.998 -1.186 -17.982 1.00 94.56 121 LYS A N 1
ATOM 950 C CA . LYS A 1 121 ? 5.969 -1.375 -16.891 1.00 94.56 121 LYS A CA 1
ATOM 951 C C . LYS A 1 121 ? 7.381 -1.562 -17.445 1.00 94.56 121 LYS A C 1
ATOM 953 O O . LYS A 1 121 ? 7.568 -2.276 -18.426 1.00 94.56 121 LYS A O 1
ATOM 958 N N . GLY A 1 122 ? 8.368 -1.018 -16.737 1.00 92.19 122 GLY A N 1
ATOM 959 C CA . GLY A 1 122 ? 9.780 -1.070 -17.112 1.00 92.19 122 GLY A CA 1
ATOM 960 C C . GLY A 1 122 ? 10.215 0.135 -17.941 1.00 92.19 122 GLY A C 1
ATOM 961 O O . GLY A 1 122 ? 9.416 1.004 -18.265 1.00 92.19 122 GLY A O 1
ATOM 962 N N . ALA A 1 123 ? 11.506 0.210 -18.260 1.00 92.00 123 ALA A N 1
ATOM 963 C CA . ALA A 1 123 ? 12.026 1.271 -19.115 1.00 92.00 123 ALA A CA 1
ATOM 964 C C . ALA A 1 123 ? 11.395 1.212 -20.512 1.00 92.00 123 ALA A C 1
ATOM 966 O O . ALA A 1 123 ? 11.031 0.135 -20.990 1.00 92.00 123 ALA A O 1
ATOM 967 N N . CYS A 1 124 ? 11.323 2.356 -21.195 1.00 89.81 124 CYS A N 1
ATOM 968 C CA . CYS A 1 124 ? 10.938 2.345 -22.595 1.00 89.81 124 CYS A CA 1
ATOM 969 C C . CYS A 1 124 ? 11.838 1.414 -23.394 1.00 89.81 124 CYS A C 1
ATOM 971 O O . CYS A 1 124 ? 13.061 1.439 -23.194 1.00 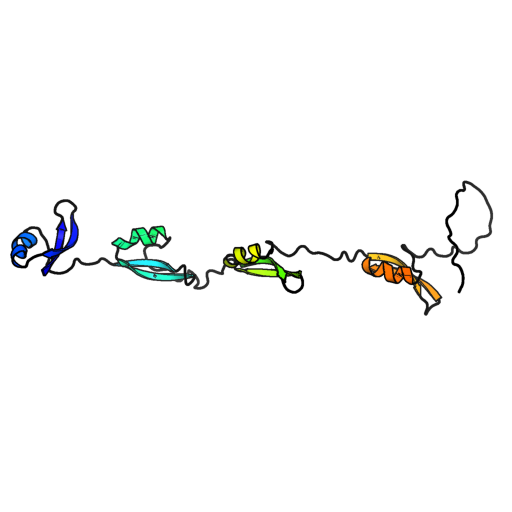89.81 124 CYS A O 1
ATOM 973 N N . PRO A 1 125 ? 11.256 0.621 -24.319 1.00 81.81 125 PRO A N 1
ATOM 974 C CA . PRO A 1 125 ? 12.049 -0.071 -25.309 1.00 81.81 125 PRO A CA 1
ATOM 975 C C . PRO A 1 125 ? 12.984 0.965 -25.904 1.00 81.81 125 PRO A C 1
ATOM 977 O O . PRO A 1 125 ? 12.537 2.018 -26.369 1.00 81.81 125 PRO A O 1
ATOM 980 N N . ARG A 1 126 ? 14.286 0.690 -25.862 1.00 66.50 126 ARG A N 1
ATOM 981 C CA . ARG A 1 126 ? 15.196 1.410 -26.730 1.00 66.50 126 ARG A CA 1
ATOM 982 C C . ARG A 1 126 ? 14.747 1.039 -28.136 1.00 66.50 126 ARG A C 1
ATOM 984 O O . ARG A 1 126 ? 15.214 0.054 -28.696 1.00 66.50 126 ARG A O 1
ATOM 991 N N . THR A 1 127 ? 13.892 1.860 -28.741 1.00 58.38 127 THR A N 1
ATOM 992 C CA . THR A 1 127 ? 14.137 2.212 -30.127 1.00 58.38 127 THR A CA 1
ATOM 993 C C . THR A 1 127 ? 15.512 2.853 -30.080 1.00 58.38 127 THR A C 1
ATOM 995 O O . THR A 1 127 ? 15.650 4.061 -29.927 1.00 58.38 127 THR A O 1
ATOM 998 N N . GLN A 1 128 ? 16.563 2.032 -30.120 1.00 48.44 128 GLN A N 1
ATOM 999 C CA . GLN A 1 128 ? 17.698 2.462 -30.890 1.00 48.44 128 GLN A CA 1
ATOM 1000 C C . GLN A 1 128 ? 17.045 2.752 -32.245 1.00 48.44 128 GLN A C 1
ATOM 1002 O O . GLN A 1 128 ? 16.564 1.798 -32.863 1.00 48.44 128 GLN A O 1
ATOM 1007 N N . PRO A 1 129 ? 16.951 4.010 -32.732 1.00 52.62 129 PRO A N 1
ATOM 1008 C CA . PRO A 1 129 ? 17.175 4.136 -34.156 1.00 52.62 129 PRO A CA 1
ATOM 1009 C C . PRO A 1 129 ? 18.472 3.368 -34.305 1.00 52.62 129 PRO A C 1
ATOM 1011 O O . PRO A 1 129 ? 19.455 3.691 -33.623 1.00 52.62 129 PRO A O 1
ATOM 1014 N N . ASN A 1 130 ? 18.430 2.214 -34.971 1.00 51.19 130 ASN A N 1
ATOM 1015 C CA . ASN A 1 130 ? 19.684 1.578 -35.247 1.00 51.19 130 ASN A CA 1
ATOM 1016 C C . ASN A 1 130 ? 20.442 2.704 -35.968 1.00 51.19 130 ASN A C 1
ATOM 1018 O O . ASN A 1 130 ? 20.016 3.253 -36.979 1.00 51.19 130 ASN A O 1
ATOM 1022 N N . MET A 1 131 ? 21.500 3.209 -35.350 1.00 59.69 131 MET A N 1
ATOM 1023 C CA . MET A 1 131 ? 22.502 3.918 -36.110 1.00 59.69 131 MET A CA 1
ATOM 1024 C C . MET A 1 131 ? 23.252 2.780 -36.785 1.00 59.69 131 MET A C 1
ATOM 1026 O O . MET A 1 131 ? 24.418 2.552 -36.473 1.00 59.69 131 MET A O 1
ATOM 1030 N N . GLN A 1 132 ? 22.547 1.943 -37.570 1.00 74.81 132 GLN A N 1
ATOM 1031 C CA . GLN A 1 132 ? 23.178 0.906 -38.351 1.00 74.81 132 GLN A CA 1
ATOM 1032 C C . GLN A 1 132 ? 24.033 1.684 -39.297 1.00 74.81 132 GLN A C 1
ATOM 1034 O O . GLN A 1 132 ? 23.573 2.380 -40.197 1.00 74.81 132 GLN A O 1
ATOM 1039 N N . LYS A 1 133 ? 25.299 1.663 -38.949 1.00 87.00 133 LYS A N 1
ATOM 1040 C CA . LYS A 1 133 ? 26.307 2.328 -39.703 1.00 87.00 133 LYS A CA 1
ATOM 1041 C C . LYS A 1 133 ? 26.482 1.510 -40.966 1.00 87.00 133 LYS A C 1
ATOM 1043 O O . LYS A 1 133 ? 26.666 0.296 -40.896 1.00 87.00 133 LYS A O 1
ATOM 1048 N N . ILE A 1 134 ? 26.348 2.166 -42.106 1.00 90.44 134 ILE A N 1
ATOM 1049 C CA . ILE A 1 134 ? 26.640 1.555 -43.395 1.00 90.44 134 ILE A CA 1
ATOM 1050 C C . ILE A 1 134 ? 27.894 2.206 -43.949 1.00 90.44 134 ILE A C 1
ATOM 1052 O O . ILE A 1 134 ? 28.092 3.417 -43.823 1.00 90.44 134 ILE A O 1
ATOM 1056 N N . THR A 1 135 ? 28.748 1.388 -44.545 1.00 95.50 135 THR A N 1
ATOM 1057 C CA . THR A 1 135 ? 29.878 1.879 -45.324 1.00 95.50 135 THR A CA 1
ATOM 1058 C C . THR A 1 135 ? 29.370 2.294 -46.697 1.00 95.50 135 THR A C 1
ATOM 1060 O O . THR A 1 135 ? 28.615 1.547 -47.326 1.00 95.50 135 THR A O 1
ATOM 1063 N N . ILE A 1 136 ? 29.777 3.475 -47.147 1.00 95.38 136 ILE A N 1
ATOM 1064 C CA . ILE A 1 136 ? 29.488 4.002 -48.480 1.00 95.38 136 ILE A CA 1
ATOM 1065 C C . ILE A 1 136 ? 30.778 4.464 -49.159 1.00 95.38 136 ILE A C 1
ATOM 1067 O O . ILE A 1 136 ? 31.761 4.801 -48.488 1.00 95.38 136 ILE A O 1
ATOM 1071 N N . CYS A 1 137 ? 30.742 4.517 -50.485 1.00 95.19 137 CYS A N 1
ATOM 1072 C CA . CYS A 1 137 ? 31.712 5.219 -51.295 1.00 95.19 137 CYS A CA 1
ATOM 1073 C C . CYS A 1 137 ? 31.115 6.572 -51.681 1.00 95.19 137 CYS A C 1
ATOM 1075 O O . CYS A 1 137 ? 30.119 6.626 -52.406 1.00 95.19 137 CYS A O 1
ATOM 1077 N N . HIS A 1 138 ? 31.704 7.640 -51.149 1.00 94.25 138 HIS A N 1
ATOM 1078 C CA . HIS A 1 138 ? 31.214 9.008 -51.272 1.00 94.25 138 HIS A CA 1
ATOM 1079 C C . HIS A 1 138 ? 32.035 9.805 -52.285 1.00 94.25 138 HIS A C 1
ATOM 1081 O O . HIS A 1 138 ? 33.265 9.774 -52.213 1.00 94.25 138 HIS A O 1
ATOM 1087 N N . PHE A 1 139 ? 31.383 10.535 -53.195 1.00 87.62 139 PHE A N 1
ATOM 1088 C CA . PHE A 1 139 ? 32.068 11.466 -54.098 1.00 87.62 139 PHE A CA 1
ATOM 1089 C C . PHE A 1 139 ? 32.152 12.870 -53.489 1.00 87.62 139 PHE A C 1
ATOM 1091 O O . PHE A 1 139 ? 31.167 13.610 -53.431 1.00 87.62 139 PHE A O 1
ATOM 1098 N N . ASP A 1 140 ? 33.356 13.271 -53.090 1.00 85.00 140 ASP A N 1
ATOM 1099 C CA . ASP A 1 140 ? 33.602 14.604 -52.559 1.00 85.00 140 ASP A CA 1
ATOM 1100 C C . ASP A 1 140 ? 33.828 15.602 -53.702 1.00 85.00 140 ASP A C 1
ATOM 1102 O O . ASP A 1 140 ? 34.876 15.629 -54.349 1.00 85.00 140 ASP A O 1
ATOM 1106 N N . LYS A 1 141 ? 32.839 16.474 -53.927 1.00 83.44 141 LYS A N 1
ATOM 1107 C CA . LYS A 1 141 ? 32.878 17.518 -54.966 1.00 83.44 141 LYS A CA 1
ATOM 1108 C C . LYS A 1 141 ? 33.978 18.560 -54.750 1.00 83.44 141 LYS A C 1
ATOM 1110 O O . LYS A 1 141 ? 34.372 19.211 -55.712 1.00 83.44 141 LYS A O 1
ATOM 1115 N N . SER A 1 142 ? 34.453 18.746 -53.517 1.00 85.12 142 SER A N 1
ATOM 1116 C CA . SER A 1 142 ? 35.498 19.728 -53.206 1.00 85.12 142 SER A CA 1
ATOM 1117 C C . SER A 1 142 ? 36.890 19.231 -53.593 1.00 85.12 142 SER A C 1
ATOM 1119 O O . SER A 1 142 ? 37.724 20.012 -54.048 1.00 85.12 142 SER A O 1
ATOM 1121 N N . THR A 1 143 ? 37.127 17.924 -53.467 1.00 82.94 143 THR A N 1
ATOM 1122 C CA . THR A 1 143 ? 38.410 17.289 -53.802 1.00 82.94 143 THR A CA 1
ATOM 1123 C C . THR A 1 143 ? 38.386 16.542 -55.136 1.00 82.94 143 THR A C 1
ATOM 1125 O O . THR A 1 143 ? 39.447 16.195 -55.655 1.00 82.94 143 THR A O 1
ATOM 1128 N N . GLY A 1 144 ? 37.199 16.300 -55.701 1.00 83.06 144 GLY A N 1
ATOM 1129 C CA . GLY A 1 144 ? 36.991 15.531 -56.929 1.00 83.06 144 GLY A CA 1
ATOM 1130 C C . GLY A 1 144 ? 37.313 14.042 -56.777 1.00 83.06 144 GLY A C 1
ATOM 1131 O O . GLY A 1 144 ? 37.608 13.379 -57.771 1.00 83.06 144 GLY A O 1
ATOM 1132 N N . LYS A 1 145 ? 37.326 13.516 -55.546 1.00 83.94 145 LYS A N 1
ATOM 1133 C CA . LYS A 1 145 ? 37.769 12.152 -55.228 1.00 83.94 145 LYS A CA 1
ATOM 1134 C C . LYS A 1 145 ? 36.676 11.351 -54.538 1.00 83.94 145 LYS A C 1
ATOM 1136 O O . LYS A 1 145 ? 35.818 11.892 -53.848 1.00 83.94 145 LYS A O 1
ATOM 1141 N N . TYR A 1 146 ? 36.764 10.036 -54.698 1.00 87.50 146 TYR A N 1
ATOM 1142 C CA . TYR A 1 146 ? 35.951 9.089 -53.953 1.00 87.50 146 TYR A CA 1
ATOM 1143 C C . TYR A 1 146 ? 36.610 8.743 -52.617 1.00 87.50 146 TYR A C 1
ATOM 1145 O O . TYR A 1 146 ? 37.816 8.486 -52.569 1.00 87.50 146 TYR A O 1
ATOM 1153 N N . LEU A 1 147 ? 35.823 8.716 -51.541 1.00 91.38 147 LEU A N 1
ATOM 1154 C CA . LEU A 1 147 ? 36.286 8.350 -50.206 1.00 91.38 147 LEU A CA 1
ATOM 1155 C C . LEU A 1 147 ? 35.352 7.322 -49.555 1.00 91.38 147 LEU A C 1
ATOM 1157 O O . LEU A 1 147 ? 34.128 7.449 -49.582 1.00 91.38 147 LEU A O 1
ATOM 1161 N N . THR A 1 148 ? 35.939 6.287 -48.956 1.00 94.75 148 THR A N 1
ATOM 1162 C CA . THR A 1 148 ? 35.192 5.299 -48.172 1.00 94.75 148 THR A CA 1
ATOM 1163 C C . THR A 1 148 ? 34.883 5.882 -46.802 1.00 94.75 148 THR A C 1
ATOM 1165 O O . THR A 1 148 ? 35.802 6.176 -46.037 1.00 94.75 148 THR A O 1
ATOM 1168 N N . MET A 1 149 ? 33.602 6.007 -46.459 1.00 93.19 149 MET A N 1
ATOM 1169 C CA . MET A 1 149 ? 33.182 6.483 -45.142 1.00 93.19 149 MET A CA 1
ATOM 1170 C C . MET A 1 149 ? 32.013 5.695 -44.575 1.00 93.19 149 MET A C 1
ATOM 1172 O O . MET A 1 149 ? 31.432 4.834 -45.228 1.00 93.19 149 MET A O 1
ATOM 1176 N N . THR A 1 150 ? 31.691 5.973 -43.315 1.00 94.12 150 THR A N 1
ATOM 1177 C CA . THR A 1 150 ? 30.596 5.331 -42.595 1.00 94.12 150 THR A CA 1
ATOM 1178 C C . THR A 1 150 ? 29.552 6.370 -42.204 1.00 94.12 150 THR A C 1
ATOM 1180 O O . THR A 1 150 ? 29.877 7.318 -41.490 1.00 94.12 150 THR A O 1
ATOM 1183 N N . ILE A 1 151 ? 28.308 6.166 -42.633 1.00 89.62 151 ILE A N 1
ATOM 1184 C CA . ILE A 1 151 ? 27.159 7.041 -42.341 1.00 89.62 151 ILE A CA 1
ATOM 1185 C C . ILE A 1 151 ? 26.105 6.286 -41.530 1.00 89.62 151 ILE A C 1
ATOM 1187 O O . ILE A 1 151 ? 26.168 5.057 -41.438 1.00 89.62 151 ILE A O 1
ATOM 1191 N N . ASN A 1 152 ? 25.104 6.977 -40.978 1.00 88.56 152 ASN A N 1
ATOM 1192 C CA . ASN A 1 152 ? 23.924 6.272 -40.478 1.00 88.56 152 ASN A CA 1
ATOM 1193 C C . ASN A 1 152 ? 23.096 5.762 -41.664 1.00 88.56 152 ASN A C 1
ATOM 1195 O O . ASN A 1 152 ? 22.947 6.458 -42.665 1.00 88.56 152 ASN A O 1
ATOM 1199 N N . ALA A 1 153 ? 22.501 4.573 -41.550 1.00 83.88 153 ALA A N 1
ATOM 1200 C CA . ALA A 1 153 ? 21.629 4.013 -42.587 1.00 83.88 153 ALA A CA 1
ATOM 1201 C C . ALA A 1 153 ? 20.472 4.953 -42.963 1.00 83.88 153 ALA A C 1
ATOM 1203 O O . ALA A 1 153 ? 20.028 4.945 -44.108 1.00 83.88 153 ALA A O 1
ATOM 1204 N N . THR A 1 154 ? 20.011 5.780 -42.021 1.00 83.00 154 THR A N 1
ATOM 1205 C CA . THR A 1 154 ? 18.978 6.802 -42.245 1.00 83.00 154 THR A CA 1
ATOM 1206 C C . THR A 1 154 ? 19.418 7.915 -43.190 1.00 83.00 154 THR A C 1
ATOM 1208 O O . THR A 1 154 ? 18.568 8.514 -43.838 1.00 83.00 154 THR A O 1
ATOM 1211 N N . ASP A 1 155 ? 20.723 8.167 -43.304 1.00 87.38 155 ASP A N 1
ATOM 1212 C CA . ASP A 1 155 ? 21.281 9.230 -44.144 1.00 87.38 155 ASP A CA 1
ATOM 1213 C C . ASP A 1 155 ? 21.469 8.751 -45.602 1.00 87.38 155 ASP A C 1
ATOM 1215 O O . ASP A 1 155 ? 21.659 9.557 -46.513 1.00 87.38 155 ASP A O 1
ATOM 1219 N N . TRP A 1 156 ? 21.349 7.437 -45.858 1.00 91.19 156 TRP A N 1
ATOM 1220 C CA . TRP A 1 156 ? 21.534 6.827 -47.182 1.00 91.19 156 TRP A CA 1
ATOM 1221 C C . TRP A 1 156 ? 20.716 7.472 -48.311 1.00 91.19 156 TRP A C 1
ATOM 1223 O O . TRP A 1 156 ? 21.306 7.716 -49.360 1.00 91.19 156 TRP A O 1
ATOM 1233 N N . PRO A 1 157 ? 19.410 7.779 -48.165 1.00 89.62 157 PRO A N 1
ATOM 1234 C CA . PRO A 1 157 ? 18.634 8.333 -49.274 1.00 89.62 157 PRO A CA 1
ATOM 1235 C C . PRO A 1 157 ? 19.197 9.658 -49.812 1.00 89.62 157 PRO A C 1
ATOM 1237 O O . PRO A 1 157 ? 19.189 9.878 -51.021 1.00 89.62 157 PRO A O 1
ATOM 1240 N N . ALA A 1 158 ? 19.733 10.515 -48.935 1.00 89.44 158 ALA A N 1
ATOM 1241 C CA . ALA A 1 158 ? 20.343 11.784 -49.331 1.00 89.44 158 ALA A CA 1
ATOM 1242 C C . ALA A 1 158 ? 21.686 11.570 -50.048 1.00 89.44 158 ALA A C 1
ATOM 1244 O O . ALA A 1 158 ? 21.935 12.159 -51.098 1.00 89.44 158 ALA A O 1
ATOM 1245 N N . HIS A 1 159 ? 22.521 10.677 -49.517 1.00 90.38 159 HIS A N 1
ATOM 1246 C CA . HIS A 1 159 ? 23.793 10.295 -50.131 1.00 90.38 159 HIS A CA 1
ATOM 1247 C C . HIS A 1 159 ? 23.593 9.627 -51.507 1.00 90.38 159 HIS A C 1
ATOM 1249 O O . HIS A 1 159 ? 24.256 9.984 -52.481 1.00 90.38 159 HIS A O 1
ATOM 1255 N N . GLN A 1 160 ? 22.606 8.735 -51.633 1.00 92.12 160 GLN A N 1
ATOM 1256 C CA . GLN A 1 160 ? 22.241 8.086 -52.895 1.00 92.12 160 GLN A CA 1
ATOM 1257 C C . GLN A 1 160 ? 21.802 9.097 -53.961 1.00 92.12 160 GLN A C 1
ATOM 1259 O O . GLN A 1 160 ? 22.219 8.994 -55.113 1.00 92.12 160 GLN A O 1
ATOM 1264 N N . ALA A 1 161 ? 20.988 10.091 -53.588 1.00 85.56 161 ALA A N 1
ATOM 1265 C CA . ALA A 1 161 ? 20.553 11.150 -54.501 1.00 85.56 161 ALA A CA 1
ATOM 1266 C C . ALA A 1 161 ? 21.721 12.012 -55.017 1.00 85.56 161 ALA A C 1
ATOM 1268 O O . ALA A 1 161 ? 21.609 12.646 -56.064 1.00 85.56 161 ALA A O 1
ATOM 1269 N N . HIS A 1 162 ? 22.848 12.025 -54.300 1.00 80.81 162 HIS A N 1
ATOM 1270 C CA . HIS A 1 162 ? 24.067 12.734 -54.681 1.00 80.81 162 HIS A CA 1
ATOM 1271 C C . HIS A 1 162 ? 25.093 11.863 -55.425 1.00 80.81 162 HIS A C 1
ATOM 1273 O O . HIS A 1 162 ? 26.153 12.374 -55.783 1.00 80.81 162 HIS A O 1
ATOM 1279 N N . GLY A 1 163 ? 24.760 10.600 -55.720 1.00 82.31 163 GLY A N 1
ATOM 1280 C CA . GLY A 1 163 ? 25.592 9.695 -56.520 1.00 82.31 163 GLY A CA 1
ATOM 1281 C C . GLY A 1 163 ? 26.503 8.765 -55.716 1.00 82.31 163 GLY A C 1
ATOM 1282 O O . GLY A 1 163 ? 27.337 8.084 -56.311 1.00 82.31 163 GLY A O 1
ATOM 1283 N N . ASP A 1 164 ? 26.347 8.700 -54.393 1.00 93.75 164 ASP A N 1
ATOM 1284 C CA . ASP A 1 164 ? 27.122 7.783 -53.555 1.00 93.75 164 ASP A CA 1
ATOM 1285 C C . ASP A 1 164 ? 26.655 6.328 -53.735 1.00 93.75 164 ASP A C 1
ATOM 1287 O O . ASP A 1 164 ? 25.499 6.054 -54.073 1.00 93.75 164 ASP A O 1
ATOM 1291 N N . THR A 1 165 ? 27.544 5.367 -53.472 1.00 93.44 165 THR A N 1
ATOM 1292 C CA . THR A 1 165 ? 27.250 3.924 -53.582 1.00 93.44 165 THR A CA 1
ATOM 1293 C C . THR A 1 165 ? 27.430 3.206 -52.245 1.00 93.44 165 THR A C 1
ATOM 1295 O O . THR A 1 165 ? 28.193 3.646 -51.387 1.00 93.44 165 THR A O 1
ATOM 1298 N N . LYS A 1 166 ? 26.708 2.097 -52.029 1.00 93.94 166 LYS A N 1
ATOM 1299 C CA . LYS A 1 166 ? 26.892 1.260 -50.829 1.00 93.94 166 LYS A CA 1
ATOM 1300 C C . LYS A 1 166 ? 28.168 0.427 -50.955 1.00 93.94 166 LYS A C 1
ATOM 1302 O O . LYS A 1 166 ? 28.415 -0.150 -52.008 1.00 93.94 166 LYS A O 1
ATOM 1307 N N . GLY A 1 167 ? 28.897 0.278 -49.852 1.00 91.88 167 GLY A N 1
ATOM 1308 C CA . GLY A 1 167 ? 30.170 -0.446 -49.791 1.00 91.88 167 GLY A CA 1
ATOM 1309 C C . GLY A 1 167 ? 31.378 0.489 -49.785 1.00 91.88 167 GLY A C 1
ATOM 1310 O O . GLY A 1 167 ? 31.234 1.702 -49.861 1.00 91.88 167 GLY A O 1
ATOM 1311 N N . ALA A 1 168 ? 32.578 -0.068 -49.636 1.00 92.75 168 ALA A N 1
ATOM 1312 C CA . ALA A 1 168 ? 33.807 0.710 -49.767 1.00 92.75 168 ALA A CA 1
ATOM 1313 C C . ALA A 1 168 ? 34.033 1.123 -51.227 1.00 92.75 168 ALA A C 1
ATOM 1315 O O . ALA A 1 168 ? 33.593 0.430 -52.144 1.00 92.75 168 ALA A O 1
ATOM 1316 N N . CYS A 1 169 ? 34.752 2.221 -51.447 1.00 90.81 169 CYS A N 1
ATOM 1317 C CA . CYS A 1 169 ? 35.215 2.567 -52.780 1.00 90.81 169 CYS A CA 1
ATOM 1318 C C . CYS A 1 169 ? 36.116 1.463 -53.320 1.00 90.81 169 CYS A C 1
ATOM 1320 O O . CYS A 1 169 ? 37.116 1.105 -52.697 1.00 90.81 169 CYS A O 1
ATOM 1322 N N . THR A 1 170 ? 35.776 0.954 -54.497 1.00 82.38 170 THR A N 1
ATOM 1323 C CA . THR A 1 170 ? 36.709 0.184 -55.307 1.00 82.38 170 THR A CA 1
ATOM 1324 C C . THR A 1 170 ? 37.731 1.172 -55.845 1.00 82.38 170 THR A C 1
ATOM 1326 O O . THR A 1 170 ? 37.358 2.159 -56.487 1.00 82.38 170 THR A O 1
ATOM 1329 N N . THR A 1 171 ? 39.015 0.958 -55.577 1.00 67.31 171 THR A N 1
ATOM 1330 C CA . THR A 1 171 ? 40.044 1.633 -56.367 1.00 67.31 171 THR A CA 1
ATOM 1331 C C . THR A 1 171 ? 39.758 1.333 -57.839 1.00 67.31 171 THR A C 1
ATOM 1333 O O . THR A 1 171 ? 39.393 0.197 -58.152 1.00 67.31 171 THR A O 1
ATOM 1336 N N . PRO A 1 172 ? 39.901 2.295 -58.765 1.00 51.31 172 PRO A N 1
ATOM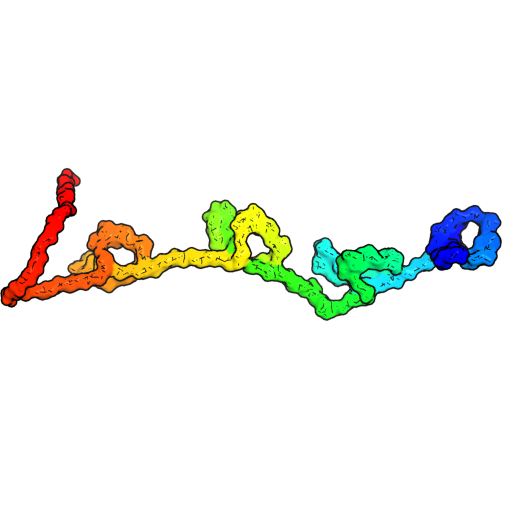 1337 C CA . PRO A 1 172 ? 40.226 1.908 -60.121 1.00 51.31 172 PRO A CA 1
ATOM 1338 C C . PRO A 1 172 ? 41.536 1.142 -59.975 1.00 51.31 172 PRO A C 1
ATOM 1340 O O . PRO A 1 172 ? 42.564 1.743 -59.646 1.00 51.31 172 PRO A O 1
ATOM 1343 N N . ASP A 1 173 ? 41.487 -0.182 -60.105 1.00 37.41 173 ASP A N 1
ATOM 1344 C CA . ASP A 1 173 ? 42.698 -0.913 -60.415 1.00 37.41 173 ASP A CA 1
ATOM 1345 C C . ASP A 1 173 ? 43.317 -0.182 -61.603 1.00 37.41 173 ASP A C 1
ATOM 1347 O O . ASP A 1 173 ? 42.658 0.132 -62.599 1.00 37.41 173 ASP A O 1
ATOM 1351 N N . THR A 1 174 ? 44.566 0.216 -61.407 1.00 37.38 174 THR A N 1
ATOM 1352 C CA . THR A 1 174 ? 45.453 0.736 -62.439 1.00 37.38 174 THR A CA 1
ATOM 1353 C C . THR A 1 174 ? 45.208 0.010 -63.765 1.00 37.38 174 THR A C 1
ATOM 1355 O O . THR A 1 174 ? 45.010 -1.207 -63.726 1.00 37.38 174 THR A O 1
ATOM 1358 N N . PRO A 1 175 ? 45.272 0.686 -64.928 1.00 35.34 175 PRO A N 1
ATOM 1359 C CA . PRO A 1 175 ? 45.187 -0.010 -66.204 1.00 35.34 175 PRO A CA 1
ATOM 1360 C C . PRO A 1 175 ? 46.310 -1.047 -66.245 1.00 35.34 175 PRO A C 1
ATOM 1362 O O . PRO A 1 175 ? 47.485 -0.685 -66.286 1.00 35.34 175 PRO A O 1
ATOM 1365 N N . ASN A 1 176 ? 45.958 -2.327 -66.178 1.00 36.59 176 ASN A N 1
ATOM 1366 C CA . ASN A 1 176 ? 46.868 -3.408 -66.509 1.00 36.59 176 ASN A CA 1
ATOM 1367 C C . ASN A 1 176 ? 46.352 -4.053 -67.792 1.00 36.59 176 ASN A C 1
ATOM 1369 O O . ASN A 1 176 ? 45.717 -5.106 -67.775 1.00 36.59 176 ASN A O 1
ATOM 1373 N N . ASP A 1 177 ? 46.600 -3.375 -68.911 1.00 41.25 177 ASP A N 1
ATOM 1374 C CA . ASP A 1 177 ? 46.563 -4.013 -70.220 1.00 41.25 177 ASP A CA 1
ATOM 1375 C C . ASP A 1 177 ? 47.772 -4.948 -70.304 1.00 41.25 177 ASP A C 1
ATOM 1377 O O . ASP A 1 177 ? 48.906 -4.526 -70.530 1.00 41.25 177 ASP A O 1
ATOM 1381 N N . GLY A 1 178 ? 47.518 -6.233 -70.057 1.00 33.69 178 GLY A N 1
ATOM 1382 C CA . GLY A 1 178 ? 48.566 -7.243 -69.975 1.00 33.69 178 GLY A CA 1
ATOM 1383 C C . GLY A 1 178 ? 48.083 -8.693 -69.942 1.00 33.69 178 GLY A C 1
ATOM 1384 O O . GLY A 1 178 ? 48.676 -9.493 -69.237 1.00 33.69 178 GLY A O 1
ATOM 1385 N N . ASN A 1 179 ? 47.028 -9.015 -70.698 1.00 36.66 179 ASN A N 1
ATOM 1386 C CA . ASN A 1 179 ? 46.824 -10.290 -71.406 1.00 36.66 179 ASN A CA 1
ATOM 1387 C C . ASN A 1 179 ? 47.002 -11.632 -70.640 1.00 36.66 179 ASN A C 1
ATOM 1389 O O . ASN A 1 179 ? 48.1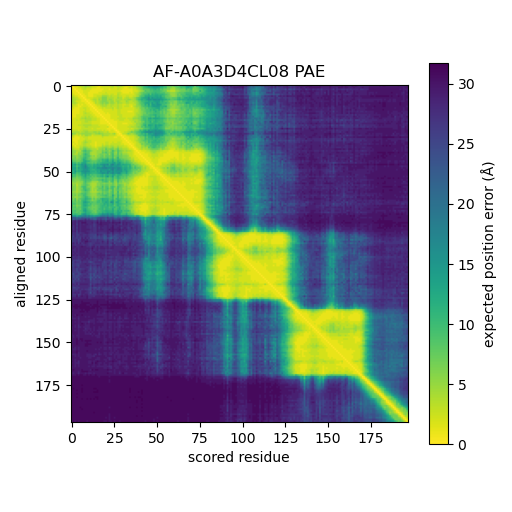16 -12.137 -70.540 1.00 36.66 179 ASN A O 1
ATOM 1393 N N . ASN A 1 180 ? 45.900 -12.278 -70.228 1.00 34.12 180 ASN A N 1
ATOM 1394 C CA . ASN A 1 180 ? 45.394 -13.550 -70.796 1.00 34.12 180 ASN A CA 1
ATOM 1395 C C . ASN A 1 180 ? 44.390 -14.264 -69.865 1.00 34.12 180 ASN A C 1
ATOM 1397 O O . ASN A 1 180 ? 44.708 -14.623 -68.738 1.00 34.12 180 ASN A O 1
ATOM 1401 N N . ASP A 1 181 ? 43.220 -14.530 -70.445 1.00 37.62 181 ASP A N 1
ATOM 1402 C CA . ASP A 1 181 ? 42.522 -15.823 -70.463 1.00 37.62 181 ASP A CA 1
ATOM 1403 C C . ASP A 1 181 ? 42.076 -16.486 -69.138 1.00 37.62 181 ASP A C 1
ATOM 1405 O O . ASP A 1 181 ? 42.841 -17.122 -68.419 1.00 37.62 181 ASP A O 1
ATOM 1409 N N . THR A 1 182 ? 40.773 -16.433 -68.849 1.00 33.03 182 THR A N 1
ATOM 1410 C CA . THR A 1 182 ? 39.835 -17.560 -69.058 1.00 33.03 182 THR A CA 1
ATOM 1411 C C . THR A 1 182 ? 38.535 -17.328 -68.273 1.00 33.03 182 THR A C 1
ATOM 1413 O O . THR A 1 182 ? 38.528 -17.227 -67.050 1.00 33.03 182 THR A O 1
ATOM 1416 N N . GLY A 1 183 ? 37.402 -17.354 -68.981 1.00 32.59 183 GLY A N 1
ATOM 1417 C CA . GLY A 1 183 ? 36.187 -17.971 -68.441 1.00 32.59 183 GLY A CA 1
ATOM 1418 C C . GLY A 1 183 ? 35.037 -17.067 -67.980 1.00 32.59 183 GLY A C 1
ATOM 1419 O O . GLY A 1 183 ? 34.980 -16.641 -66.835 1.00 32.59 183 GLY A O 1
ATOM 1420 N N . SER A 1 184 ? 34.015 -17.024 -68.844 1.00 32.81 184 SER A N 1
ATOM 1421 C CA . SER A 1 184 ? 32.574 -16.933 -68.528 1.00 32.81 184 SER A CA 1
ATOM 1422 C C . SER A 1 184 ? 31.938 -15.545 -68.342 1.00 32.81 184 SER A C 1
ATOM 1424 O O . SER A 1 184 ? 31.794 -15.022 -67.243 1.00 32.81 184 SER A O 1
ATOM 1426 N N . ALA A 1 185 ? 31.419 -15.015 -69.454 1.00 30.80 185 ALA A N 1
ATOM 1427 C CA . ALA A 1 185 ? 30.197 -14.195 -69.495 1.00 30.80 185 ALA A CA 1
ATOM 1428 C C . ALA A 1 185 ? 28.939 -15.107 -69.359 1.00 30.80 185 ALA A C 1
ATOM 1430 O O . ALA A 1 185 ? 29.132 -16.328 -69.325 1.00 30.80 185 ALA A O 1
ATOM 1431 N N . PRO A 1 186 ? 27.664 -14.643 -69.453 1.00 55.91 186 PRO A N 1
ATOM 1432 C CA . PRO A 1 186 ? 27.009 -13.311 -69.347 1.00 55.91 186 PRO A CA 1
ATOM 1433 C C . PRO A 1 186 ? 25.781 -13.418 -68.344 1.00 55.91 186 PRO A C 1
ATOM 1435 O O . PRO A 1 186 ? 25.844 -14.330 -67.521 1.00 55.91 186 PRO A O 1
ATOM 1438 N N . PRO A 1 187 ? 24.657 -12.631 -68.322 1.00 46.06 187 PRO A N 1
ATOM 1439 C CA . PRO A 1 187 ? 24.210 -11.586 -69.248 1.00 46.06 187 PRO A CA 1
ATOM 1440 C C . PRO A 1 187 ? 23.500 -10.316 -68.684 1.00 46.06 187 PRO A C 1
ATOM 1442 O O . PRO A 1 187 ? 22.864 -10.295 -67.639 1.00 46.06 187 PRO A O 1
ATOM 1445 N N . THR A 1 188 ? 23.630 -9.254 -69.488 1.00 40.59 188 THR A N 1
ATOM 1446 C CA . THR A 1 188 ? 22.625 -8.267 -69.950 1.00 40.59 188 THR A CA 1
ATOM 1447 C C . THR A 1 188 ? 21.655 -7.538 -69.001 1.00 40.59 188 THR A C 1
ATOM 1449 O O . THR A 1 188 ? 20.748 -8.126 -68.430 1.00 40.59 188 THR A O 1
ATOM 1452 N N . GLN A 1 189 ? 21.732 -6.203 -69.128 1.00 39.53 189 GLN A N 1
ATOM 1453 C CA . GLN A 1 189 ? 20.639 -5.231 -69.338 1.00 39.53 189 GLN A CA 1
ATOM 1454 C C . GLN A 1 189 ? 19.608 -4.980 -68.221 1.00 39.53 189 GLN A C 1
ATOM 1456 O O . GLN A 1 189 ? 18.697 -5.769 -68.015 1.00 39.53 189 GLN A O 1
ATOM 1461 N N . TYR A 1 190 ? 19.611 -3.748 -67.690 1.00 33.41 190 TYR A N 1
ATOM 1462 C CA . TYR A 1 190 ? 18.528 -2.794 -67.989 1.00 33.41 190 TYR A CA 1
ATOM 1463 C C . TYR A 1 190 ? 18.987 -1.347 -67.723 1.00 33.41 190 TYR A C 1
ATOM 1465 O O . TYR A 1 190 ? 19.175 -0.930 -66.583 1.00 33.41 190 TYR A O 1
ATOM 1473 N N . ARG A 1 191 ? 19.176 -0.577 -68.797 1.00 44.91 191 ARG A N 1
ATOM 1474 C CA . ARG A 1 191 ? 19.197 0.892 -68.784 1.00 44.91 191 ARG A CA 1
ATOM 1475 C C . ARG A 1 191 ? 17.849 1.337 -69.351 1.00 44.91 191 ARG A C 1
ATOM 1477 O O . ARG A 1 191 ? 17.564 0.949 -70.482 1.00 44.91 191 ARG A O 1
ATOM 1484 N N . PRO A 1 192 ? 17.063 2.168 -68.657 1.00 41.34 192 PRO A N 1
ATOM 1485 C CA . PRO A 1 192 ? 16.170 3.092 -69.322 1.00 41.34 192 PRO A CA 1
ATOM 1486 C C . PRO A 1 192 ? 16.870 4.445 -69.478 1.00 41.34 192 PRO A C 1
ATOM 1488 O O . PRO A 1 192 ? 17.526 4.958 -68.571 1.00 41.34 192 PRO A O 1
ATOM 1491 N N . GLU A 1 193 ? 16.757 4.959 -70.691 1.00 41.88 193 GLU A N 1
ATOM 1492 C CA . GLU A 1 193 ? 17.247 6.235 -71.188 1.00 41.88 193 GLU A CA 1
ATOM 1493 C C . GLU A 1 193 ? 16.485 7.396 -70.530 1.00 41.88 193 GLU A C 1
ATOM 1495 O O . GLU A 1 193 ? 15.268 7.331 -70.359 1.00 41.88 193 GLU A O 1
ATOM 1500 N N . CYS A 1 194 ? 17.194 8.467 -70.168 1.00 35.03 194 CYS A N 1
ATOM 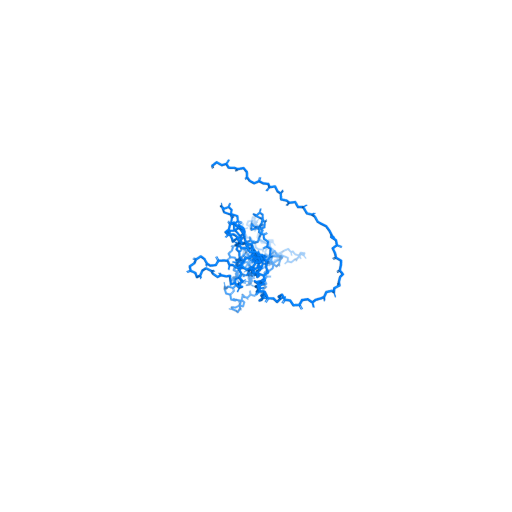1501 C CA . CYS A 1 194 ? 16.568 9.741 -69.827 1.00 35.03 194 CYS A CA 1
ATOM 1502 C C . CYS A 1 194 ? 16.465 10.584 -71.102 1.00 35.03 194 CYS A C 1
ATOM 1504 O O . CYS A 1 194 ? 17.490 10.911 -71.701 1.00 35.03 194 CYS A O 1
ATOM 1506 N N . TRP A 1 195 ? 15.235 10.923 -71.489 1.00 39.31 195 TRP A N 1
ATOM 1507 C CA . TRP A 1 195 ? 14.937 11.968 -72.465 1.00 39.31 195 TRP A CA 1
ATOM 1508 C C . TRP A 1 195 ? 15.313 13.357 -71.930 1.00 39.31 195 TRP A C 1
ATOM 1510 O O . TRP A 1 195 ? 15.192 13.633 -70.736 1.00 39.31 195 TRP A O 1
ATOM 1520 N N . GLU A 1 196 ? 15.749 14.205 -72.859 1.00 50.44 196 GLU A N 1
ATOM 1521 C CA . GLU A 1 196 ? 16.008 15.641 -72.729 1.00 50.44 196 GLU A CA 1
ATOM 1522 C C . GLU A 1 196 ? 14.760 16.420 -72.275 1.00 50.44 196 GLU A C 1
ATOM 1524 O O . GLU A 1 196 ? 13.640 16.031 -72.617 1.00 50.44 196 GLU A O 1
ATOM 1529 N N . HIS A 1 197 ? 14.962 17.501 -71.511 1.00 45.81 197 HIS A N 1
ATOM 1530 C CA . HIS A 1 197 ? 14.659 18.909 -71.842 1.00 45.81 197 HIS A CA 1
ATOM 1531 C C . HIS A 1 197 ? 15.311 19.816 -70.787 1.00 45.81 197 HIS A C 1
ATOM 1533 O O . HIS A 1 197 ? 15.132 19.540 -69.578 1.00 45.81 197 HIS A O 1
#

Mean predicted aligned error: 20.08 Å

Nearest PDB structures (foldseek):
  7pkt-assembly1_v  TM=3.637E-01  e=6.893E+00  Chlamydomonas reinhardtii
  6no2-assembly1_B  TM=2.414E-01  e=8.611E+00  Blastocystis sp. ATCC 50177/Nand II

Secondary structure (DSSP, 8-state):
-EEEEE-TTT--EEEEE--GGGHHHHHHTT-EESSPPPPEEEEEEEETTTTEEEEEEEEGGGHHHHHHTT-EESPPPTTS-S-----EEEEEEE-TTT--EEEEEEEGGGHHHHHHTT-EESSPP-------EEEEEEEETTTTEEEEEEEEGGGHHHHHHTT-EESSPPP-------------------PPPPPP-